Protein AF-A0A964J6T1-F1 (afdb_monomer_lite)

pLDDT: mean 93.58, std 6.67, range [54.03, 98.19]

Foldseek 3Di:
DDDCVPQNLDPQSDQPADKDWDAALVQKIWIWRWDLFTWTFIDNDPVGTGTPSDTQHHAPLDLDQQFLGRRWIQQEWDDDNLQKIKTWIKRKRQLLVHPPSAPVSDRQQQIEIFIWMWIGRGSRSHTGFDTPPRGGFDWDPDGGDHRRGYWIKDRKDYWDADPVVQKIKIKIWTDDPVRDTDIDIDIDNCPSDRPD

Sequence (196 aa):
MFDWASDRCNDEDIPDLPARAYRDADGNVHLIAPHYRAIPFVGATLDTVKRECKVVLDSHHNPDPAAFDDREWLASVYTLDGRNVVGFVEDEYWGSTHPGQCPSGDFNRCWYSTITTADSTDGGNSFTHATPPGHFFAQIPARYVPDSGRRGIAVPSTIVRNPADGYYYLALQVNDSSGRYPGVLLRTRTPDKPGS

Radius of gyration: 16.87 Å; chains: 1; bounding box: 46×42×46 Å

Structure (mmCIF, N/CA/C/O backbone):
data_AF-A0A964J6T1-F1
#
_entry.id   AF-A0A964J6T1-F1
#
loop_
_atom_site.group_PDB
_atom_site.id
_atom_site.type_symbol
_atom_site.label_atom_id
_atom_site.label_alt_id
_atom_site.label_comp_id
_atom_site.label_asym_id
_atom_site.label_entity_id
_atom_site.label_seq_id
_atom_site.pdbx_PDB_ins_code
_atom_site.Cartn_x
_atom_site.Cartn_y
_atom_site.Cartn_z
_atom_site.occupancy
_atom_site.B_iso_or_equiv
_atom_site.auth_seq_id
_atom_site.auth_comp_id
_atom_site.auth_asym_id
_atom_site.auth_atom_id
_atom_site.pdbx_PDB_model_num
ATOM 1 N N . MET A 1 1 ? -8.034 18.706 12.694 1.00 77.81 1 MET A N 1
ATOM 2 C CA . MET A 1 1 ? -7.728 18.816 11.250 1.00 77.81 1 MET A CA 1
ATOM 3 C C . MET A 1 1 ? -6.223 18.940 11.125 1.00 77.81 1 MET A C 1
ATOM 5 O O . MET A 1 1 ? -5.661 19.644 11.950 1.00 77.81 1 MET A O 1
ATOM 9 N N . PHE A 1 2 ? -5.609 18.220 10.187 1.00 90.06 2 PHE A N 1
ATOM 10 C CA . PHE A 1 2 ? -4.163 18.244 9.950 1.00 90.06 2 PHE A CA 1
ATOM 11 C C . PHE A 1 2 ? -3.773 19.466 9.115 1.00 90.06 2 PHE A C 1
ATOM 13 O O . PHE A 1 2 ? -4.407 19.716 8.086 1.00 90.06 2 PHE A O 1
ATOM 20 N N . ASP A 1 3 ? -2.743 20.189 9.545 1.00 92.19 3 ASP A N 1
ATOM 21 C CA . ASP A 1 3 ? -2.074 21.232 8.765 1.00 92.19 3 ASP A CA 1
ATOM 22 C C . ASP A 1 3 ? -0.635 20.802 8.475 1.00 92.19 3 ASP A C 1
ATOM 24 O O . ASP A 1 3 ? 0.192 20.691 9.376 1.00 92.19 3 ASP A O 1
ATOM 28 N N . TRP A 1 4 ? -0.319 20.577 7.200 1.00 94.06 4 TRP A N 1
ATOM 29 C CA . TRP A 1 4 ? 1.015 20.148 6.792 1.00 94.06 4 TRP A CA 1
ATOM 30 C C . TRP A 1 4 ? 2.108 21.117 7.257 1.00 94.06 4 TRP A C 1
ATOM 32 O O . TRP A 1 4 ? 3.179 20.673 7.649 1.00 94.06 4 TRP A O 1
ATOM 42 N N . ALA A 1 5 ? 1.866 22.431 7.274 1.00 94.69 5 ALA A N 1
ATOM 43 C CA . ALA A 1 5 ? 2.901 23.401 7.633 1.00 94.69 5 ALA A CA 1
ATOM 44 C C . ALA A 1 5 ? 3.363 23.281 9.097 1.00 94.69 5 ALA A C 1
ATOM 46 O O . ALA A 1 5 ? 4.510 23.626 9.394 1.00 94.69 5 ALA A O 1
ATOM 47 N N . SER A 1 6 ? 2.502 22.793 9.998 1.00 94.69 6 SER A N 1
ATOM 48 C CA . SER A 1 6 ? 2.785 22.685 11.437 1.00 94.69 6 SER A CA 1
ATOM 49 C C . SER A 1 6 ? 2.837 21.259 11.979 1.00 94.69 6 SER A C 1
ATOM 51 O O . SER A 1 6 ? 3.565 21.013 12.938 1.00 94.69 6 SER A O 1
ATOM 53 N N . ASP A 1 7 ? 2.073 20.336 11.397 1.00 94.25 7 ASP A N 1
ATOM 54 C CA . ASP A 1 7 ? 1.799 19.019 11.981 1.00 94.25 7 ASP A CA 1
ATOM 55 C C . ASP A 1 7 ? 2.579 17.889 11.295 1.00 94.25 7 ASP A C 1
ATOM 57 O O . ASP A 1 7 ? 2.581 16.758 11.788 1.00 94.25 7 ASP A O 1
ATOM 61 N N . ARG A 1 8 ? 3.219 18.170 10.151 1.00 95.00 8 ARG A N 1
ATOM 62 C CA . ARG A 1 8 ? 3.997 17.184 9.392 1.00 95.00 8 ARG A CA 1
ATOM 63 C C . ARG A 1 8 ? 5.183 16.654 10.189 1.00 95.00 8 ARG A C 1
ATOM 65 O O . ARG A 1 8 ? 5.883 17.400 10.874 1.00 95.00 8 ARG A O 1
ATOM 72 N N . CYS A 1 9 ? 5.490 15.380 9.998 1.00 94.31 9 CYS A N 1
ATOM 73 C CA . CYS A 1 9 ? 6.697 14.771 10.553 1.00 94.31 9 CYS A CA 1
ATOM 74 C C . CYS A 1 9 ? 7.934 15.007 9.681 1.00 94.31 9 CYS A C 1
ATOM 76 O O . CYS A 1 9 ? 9.058 15.001 10.179 1.00 94.31 9 CYS A O 1
ATOM 78 N N . ASN A 1 10 ? 7.733 15.185 8.375 1.00 91.69 10 ASN A N 1
ATOM 79 C CA . ASN A 1 10 ? 8.766 15.501 7.393 1.00 91.69 10 ASN A CA 1
ATOM 80 C C . ASN A 1 10 ? 8.129 16.132 6.138 1.00 91.69 10 ASN A C 1
ATOM 82 O O . ASN A 1 10 ? 6.910 16.268 6.051 1.00 91.69 10 ASN A O 1
ATOM 86 N N . ASP A 1 11 ? 8.953 16.530 5.170 1.00 91.94 11 ASP A N 1
ATOM 87 C CA . ASP A 1 11 ? 8.493 17.173 3.932 1.00 91.94 11 ASP A CA 1
ATOM 88 C C . ASP A 1 11 ? 7.658 16.242 3.031 1.00 91.94 11 ASP A C 1
ATOM 90 O O . ASP A 1 11 ? 6.817 16.709 2.269 1.00 91.94 11 ASP A O 1
ATOM 94 N N . GLU A 1 12 ? 7.839 14.932 3.156 1.00 89.62 12 GLU A N 1
ATOM 95 C CA . GLU A 1 12 ? 7.149 13.889 2.388 1.00 89.62 12 GLU A CA 1
ATOM 96 C C . GLU A 1 12 ? 5.889 13.371 3.102 1.00 89.62 12 GLU A C 1
ATOM 98 O O . GLU A 1 12 ? 5.279 12.389 2.695 1.00 89.62 12 GLU A O 1
ATOM 103 N N . ASP A 1 13 ? 5.464 14.046 4.171 1.00 91.38 13 ASP A N 1
ATOM 104 C CA . ASP A 1 13 ? 4.231 13.766 4.901 1.00 91.38 13 ASP A CA 1
ATOM 105 C C . ASP A 1 13 ? 3.006 14.303 4.133 1.00 91.38 13 ASP A C 1
ATOM 107 O O . ASP A 1 13 ? 2.238 15.134 4.615 1.00 91.38 13 ASP A O 1
ATOM 111 N N . ILE A 1 14 ? 2.873 13.893 2.875 1.00 92.06 14 ILE A N 1
ATOM 112 C CA . ILE A 1 14 ? 1.819 14.318 1.959 1.00 92.06 14 ILE A CA 1
ATOM 113 C C . ILE A 1 14 ? 0.983 13.099 1.558 1.00 92.06 14 ILE A C 1
ATOM 115 O O . ILE A 1 14 ? 1.538 12.075 1.175 1.00 92.06 14 ILE A O 1
ATOM 119 N N . PRO A 1 15 ? -0.352 13.157 1.658 1.00 91.44 15 PRO A N 1
ATOM 120 C CA . PRO A 1 15 ? -1.182 12.037 1.246 1.00 91.44 15 PRO A CA 1
ATOM 121 C C . PRO A 1 15 ? -1.225 11.930 -0.280 1.00 91.44 15 PRO A C 1
ATOM 123 O O . PRO A 1 15 ? -1.615 12.881 -0.957 1.00 91.44 15 PRO A O 1
ATOM 126 N N . ASP A 1 16 ? -0.882 10.755 -0.798 1.00 92.69 16 ASP A N 1
ATOM 127 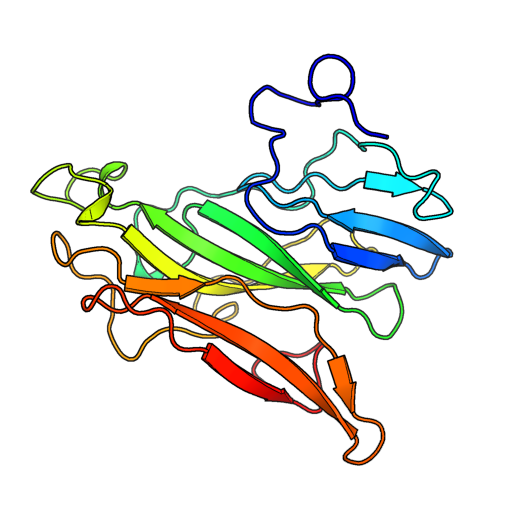C CA . ASP A 1 16 ? -0.947 10.428 -2.228 1.00 92.69 16 ASP A CA 1
ATOM 128 C C . ASP A 1 16 ? -2.215 9.619 -2.570 1.00 92.69 16 ASP A C 1
ATOM 130 O O . ASP A 1 16 ? -2.869 9.824 -3.591 1.00 92.69 16 ASP A O 1
ATOM 134 N N . LEU A 1 17 ? -2.647 8.754 -1.643 1.00 93.12 17 LEU A N 1
ATOM 135 C CA . LEU A 1 17 ? -3.855 7.932 -1.772 1.00 93.12 17 LEU A CA 1
ATOM 136 C C . LEU A 1 17 ? -4.945 8.338 -0.756 1.00 93.12 17 LEU A C 1
ATOM 138 O O . LEU A 1 17 ? -4.659 9.005 0.243 1.00 93.12 17 LEU A O 1
ATOM 142 N N . PRO A 1 18 ? -6.218 7.925 -0.957 1.00 93.25 18 PRO A N 1
ATOM 143 C CA . PRO A 1 18 ? -7.289 8.200 -0.001 1.00 93.25 18 PRO A CA 1
ATOM 144 C C . PRO A 1 18 ? -6.978 7.664 1.399 1.00 93.25 18 PRO A C 1
ATOM 146 O O . PRO A 1 18 ? -6.504 6.537 1.546 1.00 93.25 18 PRO A O 1
ATOM 149 N N . ALA A 1 19 ? -7.302 8.443 2.432 1.00 94.50 19 ALA A N 1
ATOM 150 C CA . ALA A 1 19 ? -7.077 8.019 3.805 1.00 94.50 19 ALA A CA 1
ATOM 151 C C . ALA A 1 19 ? -8.089 6.949 4.251 1.00 94.50 19 ALA A C 1
ATOM 153 O O . ALA A 1 19 ? -9.277 7.021 3.923 1.00 94.50 19 ALA A O 1
ATOM 154 N N . ARG A 1 20 ? -7.629 5.959 5.020 1.00 95.50 20 ARG A N 1
ATOM 155 C CA . ARG A 1 20 ? -8.448 4.849 5.537 1.00 95.50 20 ARG A CA 1
ATOM 156 C C . ARG A 1 20 ? -8.163 4.621 7.009 1.00 95.50 20 ARG A C 1
ATOM 158 O O . ARG A 1 20 ? -7.029 4.775 7.449 1.00 95.50 20 ARG A O 1
ATOM 165 N N . ALA A 1 21 ? -9.194 4.250 7.760 1.00 96.19 21 ALA A N 1
ATOM 166 C CA . ALA A 1 21 ? -9.080 4.048 9.194 1.00 96.19 21 ALA A CA 1
ATOM 167 C C . ALA A 1 21 ? -9.589 2.683 9.647 1.00 96.19 21 ALA A C 1
ATOM 169 O O . ALA A 1 21 ? -10.507 2.118 9.052 1.00 96.19 21 ALA A O 1
ATOM 170 N N . TYR A 1 22 ? -9.022 2.205 10.748 1.00 96.75 22 TYR A N 1
ATOM 171 C CA . TYR A 1 22 ? -9.467 1.032 11.492 1.00 96.75 22 TYR A CA 1
ATOM 172 C C . TYR A 1 22 ? -9.322 1.289 12.994 1.00 96.75 22 TYR A C 1
ATOM 174 O O . TYR A 1 22 ? -8.801 2.325 13.414 1.00 96.75 22 TYR A O 1
ATOM 182 N N . ARG A 1 23 ? -9.834 0.366 13.810 1.00 97.75 23 ARG A N 1
ATOM 183 C CA . ARG A 1 23 ? -9.701 0.414 15.266 1.00 97.75 23 ARG A CA 1
ATOM 184 C C . ARG A 1 23 ? -8.883 -0.783 15.735 1.00 97.75 23 ARG A C 1
ATOM 186 O O . ARG A 1 23 ? -9.144 -1.894 15.275 1.00 97.75 23 ARG A O 1
ATOM 193 N N . ASP A 1 24 ? -7.915 -0.543 16.610 1.00 97.69 24 ASP A N 1
ATOM 194 C CA . ASP A 1 24 ? -7.115 -1.599 17.227 1.00 97.69 24 ASP A CA 1
ATOM 195 C C . ASP A 1 24 ? -7.855 -2.276 18.401 1.00 97.69 24 ASP A C 1
ATOM 197 O O . ASP A 1 24 ? -8.981 -1.906 18.757 1.00 97.69 24 ASP A O 1
ATOM 201 N N . ALA A 1 25 ? -7.230 -3.297 18.988 1.00 97.88 25 ALA A N 1
ATOM 202 C CA . ALA A 1 25 ? -7.791 -4.087 20.084 1.00 97.88 25 ALA A CA 1
ATOM 203 C C . ALA A 1 25 ? -7.908 -3.299 21.401 1.00 97.88 25 ALA A C 1
ATOM 205 O O . ALA A 1 25 ? -8.740 -3.641 22.243 1.00 97.88 25 ALA A O 1
ATOM 206 N N . ASP A 1 26 ? -7.119 -2.234 21.559 1.00 97.31 26 ASP A N 1
ATOM 207 C CA . ASP A 1 26 ? -7.167 -1.323 22.707 1.00 97.31 26 ASP A CA 1
ATOM 208 C C . ASP A 1 26 ? -8.225 -0.221 22.519 1.00 97.31 26 ASP A C 1
ATOM 210 O O . ASP A 1 26 ? -8.530 0.546 23.436 1.00 97.31 26 ASP A O 1
ATOM 214 N N . GLY A 1 27 ? -8.839 -0.163 21.337 1.00 97.25 27 GLY A N 1
ATOM 215 C CA . GLY A 1 27 ? -9.885 0.778 20.990 1.00 97.25 27 GLY A CA 1
ATOM 216 C C . GLY A 1 27 ? -9.376 2.084 20.386 1.00 97.25 27 GLY A C 1
ATOM 217 O O . GLY A 1 27 ? -10.204 2.970 20.156 1.00 97.25 27 GLY A O 1
ATOM 218 N N . ASN A 1 28 ? -8.085 2.230 20.080 1.00 97.81 28 ASN A N 1
ATOM 219 C CA . ASN A 1 28 ? -7.576 3.404 19.372 1.00 97.81 28 ASN A CA 1
ATOM 220 C C . ASN A 1 28 ? -7.922 3.326 17.885 1.00 97.81 28 ASN A C 1
ATOM 222 O O . ASN A 1 28 ? -7.920 2.266 17.266 1.00 97.81 28 ASN A O 1
ATOM 226 N N . VAL A 1 29 ? -8.230 4.476 17.303 1.00 98.12 29 VAL A N 1
ATOM 227 C CA . VAL A 1 29 ? -8.384 4.657 15.865 1.00 98.12 29 VAL A CA 1
ATOM 228 C C . VAL A 1 29 ? -7.019 4.931 15.258 1.00 98.12 29 VAL A C 1
ATOM 230 O O . VAL A 1 29 ? -6.348 5.882 15.654 1.00 98.12 29 VAL A O 1
ATOM 233 N N . HIS A 1 30 ? -6.678 4.137 14.251 1.00 97.94 30 HIS A N 1
ATOM 234 C CA . HIS A 1 30 ? -5.544 4.345 13.361 1.00 97.94 30 HIS A CA 1
ATOM 235 C C . HIS A 1 30 ? -6.081 4.847 12.027 1.00 97.94 30 HIS A C 1
ATOM 237 O O . HIS A 1 30 ? -6.917 4.184 11.416 1.00 97.94 30 HIS A O 1
ATOM 243 N N . LEU A 1 31 ? -5.628 6.013 11.575 1.00 97.38 31 LEU A N 1
ATOM 244 C CA . LEU A 1 31 ? -5.945 6.583 10.265 1.00 97.38 31 LEU A CA 1
ATOM 245 C C . LEU A 1 31 ? -4.658 6.650 9.440 1.00 97.38 31 LEU A C 1
ATOM 247 O O . LEU A 1 31 ? -3.714 7.348 9.799 1.00 97.38 31 LEU A O 1
ATOM 251 N N . ILE A 1 32 ? -4.634 5.944 8.316 1.00 96.19 32 ILE A N 1
ATOM 252 C CA . ILE A 1 32 ? -3.522 5.936 7.370 1.00 96.19 32 ILE A CA 1
ATOM 253 C C . ILE A 1 32 ? -3.871 6.865 6.215 1.00 96.19 32 ILE A C 1
ATOM 255 O O . ILE A 1 32 ? -4.856 6.638 5.516 1.00 96.19 32 ILE A O 1
ATOM 259 N N . ALA A 1 33 ? -3.064 7.905 6.028 1.00 94.69 33 ALA A N 1
ATOM 260 C CA . ALA A 1 33 ? -3.066 8.766 4.851 1.00 94.69 33 ALA A CA 1
ATOM 261 C C . ALA A 1 33 ? -1.783 8.428 4.063 1.00 94.69 33 ALA A C 1
ATOM 263 O O . ALA A 1 33 ? -0.706 8.841 4.501 1.00 94.69 33 ALA A O 1
ATOM 264 N N . PRO A 1 34 ? -1.860 7.573 3.023 1.00 93.56 34 PRO A N 1
ATOM 265 C CA . PRO A 1 34 ? -0.682 6.868 2.526 1.00 93.56 34 PRO A CA 1
ATOM 266 C C . PRO A 1 34 ? 0.305 7.768 1.781 1.00 93.56 34 PRO A C 1
ATOM 268 O O . PRO A 1 34 ? -0.087 8.595 0.959 1.00 93.56 34 PRO A O 1
ATOM 271 N N . HIS A 1 35 ? 1.579 7.501 2.031 1.00 95.31 35 HIS A N 1
ATOM 272 C CA . HIS A 1 35 ? 2.737 7.868 1.223 1.00 95.31 35 HIS A CA 1
ATOM 273 C C . HIS A 1 35 ? 3.682 6.650 1.225 1.00 95.31 35 HIS A C 1
ATOM 275 O O . HIS A 1 35 ? 3.457 5.730 2.020 1.00 95.31 35 HIS A O 1
ATOM 281 N N . TYR A 1 36 ? 4.763 6.652 0.439 1.00 94.25 36 TYR A N 1
ATOM 282 C CA . TYR A 1 36 ? 5.755 5.556 0.440 1.00 94.25 36 TYR A CA 1
ATOM 283 C C . TYR A 1 36 ? 6.527 5.411 1.768 1.00 94.25 36 TYR A C 1
ATOM 285 O O . TYR A 1 36 ? 7.370 4.536 1.946 1.00 94.25 36 TYR A O 1
ATOM 293 N N . ARG A 1 37 ? 6.232 6.285 2.731 1.00 94.75 37 ARG A N 1
ATOM 294 C CA . ARG A 1 37 ? 6.643 6.169 4.121 1.00 94.75 37 ARG A CA 1
ATOM 295 C C . ARG A 1 37 ? 5.403 6.272 4.993 1.00 94.75 37 ARG A C 1
ATOM 297 O O . ARG A 1 37 ? 4.870 7.362 5.210 1.00 94.75 37 ARG A O 1
ATOM 304 N N . ALA A 1 38 ? 4.904 5.132 5.455 1.00 95.56 38 ALA A N 1
ATOM 305 C CA . ALA A 1 38 ? 3.644 5.076 6.175 1.00 95.56 38 ALA A CA 1
ATOM 306 C C . ALA A 1 38 ? 3.823 5.605 7.599 1.00 95.56 38 ALA A C 1
ATOM 308 O O . ALA A 1 38 ? 4.523 5.018 8.425 1.00 95.56 38 ALA A O 1
ATOM 309 N N . ILE A 1 39 ? 3.145 6.709 7.890 1.00 95.94 39 ILE A N 1
ATOM 310 C CA . ILE A 1 39 ? 3.047 7.306 9.220 1.00 95.94 39 ILE A CA 1
ATOM 311 C C . ILE A 1 39 ? 1.548 7.375 9.548 1.00 95.94 39 ILE A C 1
ATOM 313 O O . ILE A 1 39 ? 0.785 7.932 8.749 1.00 95.94 39 ILE A O 1
ATOM 317 N N . PRO A 1 40 ? 1.069 6.784 10.653 1.00 96.19 40 PRO A N 1
ATOM 318 C CA . PRO A 1 40 ? -0.341 6.816 11.005 1.00 96.19 40 PRO A CA 1
ATOM 319 C C . PRO A 1 40 ? -0.711 8.117 11.727 1.00 96.19 40 PRO A C 1
ATOM 321 O O . PRO A 1 40 ? 0.118 8.821 12.308 1.00 96.19 40 PRO A O 1
ATOM 324 N N . PHE A 1 41 ? -2.003 8.426 11.729 1.00 97.44 41 PHE A N 1
ATOM 325 C CA . PHE A 1 41 ? -2.604 9.215 12.793 1.00 97.44 41 PHE A CA 1
ATOM 326 C C . PHE A 1 41 ? -3.234 8.268 13.813 1.00 97.44 41 PHE A C 1
ATOM 328 O O . PHE A 1 41 ? -3.941 7.342 13.415 1.00 97.44 41 PHE A O 1
ATOM 335 N N . VAL A 1 42 ? -3.047 8.532 15.105 1.00 97.62 42 VAL A N 1
ATOM 336 C CA . VAL A 1 42 ? -3.588 7.698 16.188 1.00 97.62 42 VAL A CA 1
ATOM 337 C C . VAL A 1 42 ? -4.342 8.551 17.205 1.00 97.62 42 VAL A C 1
ATOM 339 O O . VAL A 1 42 ? -3.952 9.680 17.516 1.00 97.62 42 VAL A O 1
ATOM 342 N N . GLY A 1 43 ? -5.470 8.045 17.701 1.00 97.19 43 GLY A N 1
ATOM 343 C CA . GLY A 1 43 ? -6.261 8.688 18.752 1.00 97.19 43 GLY A CA 1
ATOM 344 C C . GLY A 1 43 ? -7.525 7.907 19.103 1.00 97.19 43 GLY A C 1
ATOM 345 O O . GLY A 1 43 ? -7.854 6.920 18.464 1.00 97.19 43 GLY A O 1
ATOM 346 N N . ALA A 1 44 ? -8.278 8.341 20.113 1.00 97.38 44 ALA A N 1
ATOM 347 C CA . ALA A 1 44 ? -9.463 7.599 20.574 1.00 97.38 44 ALA A CA 1
ATOM 348 C C . ALA A 1 44 ? -10.619 7.563 19.543 1.00 97.38 44 ALA A C 1
ATOM 350 O O . ALA A 1 44 ? -11.444 6.641 19.522 1.00 97.38 44 ALA A O 1
ATOM 351 N N . THR A 1 45 ? -10.703 8.589 18.693 1.00 96.81 45 THR A N 1
ATOM 352 C CA . THR A 1 45 ? -11.757 8.779 17.687 1.00 96.81 45 THR A CA 1
ATOM 353 C C . THR A 1 45 ? -11.175 9.402 16.424 1.00 96.81 45 THR A C 1
ATOM 355 O O . THR A 1 45 ? -10.113 10.013 16.487 1.00 96.81 45 THR A O 1
ATOM 358 N N . LEU A 1 46 ? -11.902 9.329 15.303 1.00 95.19 46 LEU A N 1
ATOM 359 C CA . LEU A 1 46 ? -11.510 9.998 14.055 1.00 95.19 46 LEU A CA 1
ATOM 360 C C . LEU A 1 46 ? -11.325 11.516 14.210 1.00 95.19 46 LEU A C 1
ATOM 362 O O . LEU A 1 46 ? -10.471 12.089 13.544 1.00 95.19 46 LEU A O 1
ATOM 366 N N . ASP A 1 47 ? -12.066 12.157 15.115 1.00 95.25 47 ASP A N 1
ATOM 367 C CA . ASP A 1 47 ? -11.968 13.603 15.352 1.00 95.25 47 ASP A CA 1
ATOM 368 C C . ASP A 1 47 ? -10.747 13.990 16.201 1.00 95.25 47 ASP A C 1
ATOM 370 O O . ASP A 1 47 ? -10.354 15.158 16.245 1.00 95.25 47 ASP A O 1
ATOM 374 N N . THR A 1 48 ? -10.147 13.017 16.893 1.00 95.69 48 THR A N 1
ATOM 375 C CA . THR A 1 48 ? -9.063 13.233 17.860 1.00 95.69 48 THR A CA 1
ATOM 376 C C . THR A 1 48 ? -7.742 12.584 17.466 1.00 95.69 48 THR A C 1
ATOM 378 O O . THR A 1 48 ? -6.780 12.698 18.229 1.00 95.69 48 THR A O 1
ATOM 381 N N . VAL A 1 49 ? -7.668 11.930 16.300 1.00 96.56 49 VAL A N 1
ATOM 382 C CA . VAL A 1 49 ? -6.410 11.364 15.799 1.00 96.56 49 VAL A CA 1
ATOM 383 C C . VAL A 1 49 ? -5.367 12.457 15.560 1.00 96.56 49 VAL A C 1
ATOM 385 O O . VAL A 1 49 ? -5.677 13.551 15.080 1.00 96.56 49 VAL A O 1
ATOM 388 N N . LYS A 1 50 ? -4.112 12.158 15.895 1.00 95.69 50 LYS A N 1
ATOM 389 C CA . LYS A 1 50 ? -2.957 13.039 15.684 1.00 95.69 50 LYS A CA 1
ATOM 390 C C . LYS A 1 50 ? -1.840 12.277 14.999 1.00 95.69 50 LYS A C 1
ATOM 392 O O . LYS A 1 50 ? -1.725 11.073 15.200 1.00 95.69 50 LYS A O 1
ATOM 397 N N . ARG A 1 51 ? -1.029 12.981 14.207 1.00 94.81 51 ARG A N 1
ATOM 398 C CA . ARG A 1 51 ? 0.112 12.391 13.508 1.00 94.81 51 ARG A CA 1
ATOM 399 C C . ARG A 1 51 ? 1.085 11.823 14.539 1.00 94.81 51 ARG A C 1
ATOM 401 O O . ARG A 1 51 ? 1.613 12.565 15.366 1.00 94.81 51 ARG A O 1
ATOM 408 N N . GLU A 1 52 ? 1.285 10.513 14.521 1.00 91.06 52 GLU A N 1
ATOM 409 C CA . GLU A 1 52 ? 2.269 9.854 15.369 1.00 91.06 52 GLU A CA 1
ATOM 410 C C . GLU A 1 52 ? 3.532 9.739 14.530 1.00 91.06 52 GLU A C 1
ATOM 412 O O . GLU A 1 52 ? 3.584 8.877 13.668 1.00 91.06 52 GLU A O 1
ATOM 417 N N . CYS A 1 53 ? 4.501 10.648 14.712 1.00 94.31 53 CYS A N 1
ATOM 418 C CA . CYS A 1 53 ? 5.729 10.764 13.906 1.00 94.31 53 CYS A CA 1
ATOM 419 C C . CYS A 1 53 ? 6.707 9.588 14.056 1.00 94.31 53 CYS A C 1
ATOM 421 O O . CYS A 1 53 ? 7.895 9.754 14.330 1.00 94.31 53 CYS A O 1
ATOM 423 N N . LYS A 1 54 ? 6.180 8.390 13.853 1.00 95.19 54 LYS A N 1
ATOM 424 C CA . LYS A 1 54 ? 6.809 7.092 13.850 1.00 95.19 54 LYS A CA 1
ATOM 425 C C . LYS A 1 54 ? 6.375 6.404 12.562 1.00 95.19 54 LYS A C 1
ATOM 427 O O . LYS A 1 54 ? 5.193 6.324 12.242 1.00 95.19 54 LYS A O 1
ATOM 432 N N . VAL A 1 55 ? 7.356 5.912 11.828 1.00 96.44 55 VAL A N 1
ATOM 433 C CA . VAL A 1 55 ? 7.119 5.144 10.609 1.00 96.44 55 VAL A CA 1
ATOM 434 C C . VAL A 1 55 ? 6.691 3.737 10.998 1.00 96.44 55 VAL A C 1
ATOM 436 O O . VAL A 1 55 ? 7.332 3.120 11.851 1.00 96.44 55 VAL A O 1
ATOM 439 N N . VAL A 1 56 ? 5.615 3.248 10.388 1.00 97.69 56 VAL A N 1
ATOM 440 C CA . VAL A 1 56 ? 5.087 1.895 10.623 1.00 97.69 56 VAL A CA 1
ATOM 441 C C . VAL A 1 56 ? 5.356 0.945 9.461 1.00 97.69 56 VAL A C 1
ATOM 443 O O . VAL A 1 56 ? 5.422 -0.254 9.693 1.00 97.69 56 VAL A O 1
ATOM 446 N N . LEU A 1 57 ? 5.557 1.472 8.251 1.00 97.69 57 LEU A N 1
ATOM 447 C CA . LEU A 1 57 ? 6.070 0.770 7.071 1.00 97.69 57 LEU A CA 1
ATOM 448 C C . LEU A 1 57 ? 6.954 1.760 6.304 1.00 97.69 57 LEU A C 1
ATOM 450 O O . LEU A 1 57 ? 6.528 2.896 6.079 1.00 97.69 57 LEU A O 1
ATOM 454 N N . ASP A 1 58 ? 8.173 1.362 5.954 1.00 96.19 58 ASP A N 1
ATOM 455 C CA . ASP A 1 58 ? 9.115 2.187 5.189 1.00 96.19 58 ASP A CA 1
ATOM 456 C C . ASP A 1 58 ? 9.450 1.477 3.878 1.00 96.19 58 ASP A C 1
ATOM 458 O O . ASP A 1 58 ? 9.472 0.251 3.848 1.00 96.19 58 ASP A O 1
ATOM 462 N N . SER A 1 59 ? 9.717 2.247 2.828 1.00 97.00 59 SER A N 1
ATOM 463 C CA . SER A 1 59 ? 10.084 1.701 1.519 1.00 97.00 59 SER A CA 1
ATOM 464 C C . SER A 1 59 ? 11.533 1.231 1.490 1.00 97.00 59 SER A C 1
ATOM 466 O O . SER A 1 59 ? 12.431 1.937 1.959 1.00 97.00 59 SER A O 1
ATOM 468 N N . HIS A 1 60 ? 11.787 0.083 0.865 1.00 96.75 60 HIS A N 1
ATOM 469 C CA . HIS A 1 60 ? 13.142 -0.469 0.762 1.00 96.75 60 HIS A CA 1
ATOM 470 C C . HIS A 1 60 ? 13.920 -0.003 -0.476 1.00 96.75 60 HIS A C 1
ATOM 472 O O . HIS A 1 60 ? 15.151 -0.090 -0.488 1.00 96.75 60 HIS A O 1
ATOM 478 N N . HIS A 1 61 ? 13.242 0.523 -1.500 1.00 97.62 61 HIS A N 1
ATOM 479 C CA . HIS A 1 61 ? 13.843 0.981 -2.757 1.00 97.62 61 HIS A CA 1
ATOM 480 C C . HIS A 1 61 ? 14.639 -0.106 -3.491 1.00 97.62 61 HIS A C 1
ATOM 482 O O . HIS A 1 61 ? 15.718 0.148 -4.042 1.00 97.62 61 HIS A O 1
ATOM 488 N N . ASN A 1 62 ? 14.124 -1.336 -3.491 1.00 97.56 62 ASN A N 1
ATOM 489 C CA . ASN A 1 62 ? 14.773 -2.474 -4.120 1.00 97.56 62 ASN A CA 1
ATOM 490 C C . ASN A 1 62 ? 14.827 -2.309 -5.654 1.00 97.56 62 ASN A C 1
ATOM 492 O O . ASN A 1 62 ? 13.790 -2.131 -6.298 1.00 97.56 62 ASN A O 1
ATOM 496 N N . PRO A 1 63 ? 16.016 -2.395 -6.282 1.00 97.38 63 PRO A N 1
ATOM 497 C CA . PRO A 1 63 ? 16.144 -2.212 -7.724 1.00 97.38 63 PRO A CA 1
ATOM 498 C C . PRO A 1 63 ? 15.662 -3.418 -8.542 1.00 97.38 63 PRO A C 1
ATOM 500 O O . PRO A 1 63 ? 15.586 -3.304 -9.768 1.00 97.38 63 PRO A O 1
ATOM 503 N N . ASP A 1 64 ? 15.375 -4.568 -7.920 1.00 97.19 64 ASP A N 1
ATOM 504 C CA . ASP A 1 64 ? 14.824 -5.742 -8.602 1.00 97.19 64 ASP A CA 1
ATOM 505 C C . ASP A 1 64 ? 13.289 -5.644 -8.709 1.00 97.19 64 ASP A C 1
ATOM 507 O O . ASP A 1 64 ? 12.595 -5.762 -7.701 1.00 97.19 64 ASP A O 1
ATOM 511 N N . PRO A 1 65 ? 12.711 -5.500 -9.916 1.00 96.31 65 PRO A N 1
ATOM 512 C CA . PRO A 1 65 ? 11.260 -5.415 -10.081 1.00 96.31 65 PRO A CA 1
ATOM 513 C C . PRO A 1 65 ? 10.525 -6.716 -9.730 1.00 96.31 65 PRO A C 1
ATOM 515 O O . PRO A 1 65 ? 9.305 -6.705 -9.583 1.00 96.31 65 PRO A O 1
ATOM 518 N N . ALA A 1 66 ? 11.223 -7.852 -9.629 1.00 96.25 66 ALA A N 1
ATOM 519 C CA . ALA A 1 66 ? 10.636 -9.099 -9.140 1.00 96.25 66 ALA A CA 1
ATOM 520 C C . ALA A 1 66 ? 10.569 -9.160 -7.603 1.00 96.25 66 ALA A C 1
ATOM 522 O O . ALA A 1 66 ? 9.996 -10.112 -7.066 1.00 96.25 66 ALA A O 1
ATOM 523 N N . ALA A 1 67 ? 11.145 -8.168 -6.910 1.00 97.12 67 ALA A N 1
ATOM 524 C CA . ALA A 1 67 ? 11.095 -8.051 -5.461 1.00 97.12 67 ALA A CA 1
ATOM 525 C C . ALA A 1 67 ? 9.772 -7.475 -4.938 1.00 97.12 67 ALA A C 1
ATOM 527 O O . ALA A 1 67 ? 9.407 -7.786 -3.810 1.00 97.12 67 ALA A O 1
ATOM 528 N N . PHE A 1 68 ? 9.054 -6.689 -5.750 1.00 97.00 68 PHE A N 1
ATOM 529 C CA . PHE A 1 68 ? 7.829 -5.980 -5.347 1.00 97.00 68 PHE A CA 1
ATOM 530 C C . PHE A 1 68 ? 8.020 -5.201 -4.029 1.00 97.00 68 PHE A C 1
ATOM 532 O O . PHE A 1 68 ? 7.325 -5.458 -3.044 1.00 97.00 68 PHE A O 1
ATOM 539 N N . ASP A 1 69 ? 9.073 -4.380 -3.992 1.00 97.31 69 ASP A N 1
ATOM 540 C CA . ASP A 1 69 ? 9.685 -3.838 -2.771 1.00 97.31 69 ASP A CA 1
ATOM 541 C C . ASP A 1 69 ? 10.453 -2.522 -3.050 1.00 97.31 69 ASP A C 1
ATOM 543 O O . ASP A 1 69 ? 11.567 -2.302 -2.568 1.00 97.31 69 ASP A O 1
ATOM 547 N N . ASP A 1 70 ? 9.938 -1.668 -3.942 1.00 98.06 70 ASP A N 1
ATOM 548 C CA . ASP A 1 70 ? 10.590 -0.394 -4.287 1.00 98.06 70 ASP A CA 1
ATOM 549 C C . ASP A 1 70 ? 10.023 0.760 -3.463 1.00 98.06 70 ASP A C 1
ATOM 551 O O . ASP A 1 70 ? 10.684 1.271 -2.557 1.00 98.06 70 ASP A O 1
ATOM 555 N N . ARG A 1 71 ? 8.804 1.190 -3.780 1.00 97.88 71 ARG A N 1
ATOM 556 C CA . ARG A 1 71 ? 8.110 2.249 -3.052 1.00 97.88 71 ARG A CA 1
ATOM 557 C C . ARG A 1 71 ? 6.750 1.737 -2.639 1.00 97.88 71 ARG A C 1
ATOM 559 O O . ARG A 1 71 ? 5.955 1.356 -3.487 1.00 97.88 71 ARG A O 1
ATOM 566 N N . GLU A 1 72 ? 6.497 1.744 -1.343 1.00 97.56 72 GLU A N 1
ATOM 567 C CA . GLU A 1 72 ? 5.427 0.975 -0.727 1.00 97.56 72 GLU A CA 1
ATOM 568 C C . GLU A 1 72 ? 4.438 1.886 -0.004 1.00 97.56 72 GLU A C 1
ATOM 570 O O . GLU A 1 72 ? 4.722 2.452 1.053 1.00 97.56 72 GLU A O 1
ATOM 575 N N . TRP A 1 73 ? 3.228 2.002 -0.546 1.00 97.62 73 TRP A N 1
ATOM 576 C CA . TRP A 1 73 ? 2.134 2.715 0.101 1.00 97.62 73 TRP A CA 1
ATOM 577 C C . TRP A 1 73 ? 1.254 1.714 0.832 1.00 97.62 73 TRP A C 1
ATOM 579 O O . TRP A 1 73 ? 0.589 0.891 0.202 1.00 97.62 73 TRP A O 1
ATOM 589 N N . LEU A 1 74 ? 1.163 1.835 2.159 1.00 97.31 74 LEU A N 1
ATOM 590 C CA . LEU A 1 74 ? 0.174 1.116 2.968 1.00 97.31 74 LEU A CA 1
ATOM 591 C C . LEU A 1 74 ? -1.238 1.631 2.639 1.00 97.31 74 LEU A C 1
ATOM 593 O O . LEU A 1 74 ? -1.786 2.505 3.310 1.00 97.31 74 LEU A O 1
ATOM 597 N N . ALA A 1 75 ? -1.800 1.139 1.540 1.00 96.50 75 ALA A N 1
ATOM 598 C CA . ALA A 1 75 ? -2.904 1.781 0.846 1.00 96.50 75 ALA A CA 1
ATOM 599 C C . ALA A 1 75 ? -4.271 1.357 1.386 1.00 96.50 75 ALA A C 1
ATOM 601 O O . ALA A 1 75 ? -5.173 2.189 1.500 1.00 96.50 75 ALA A O 1
ATOM 602 N N . SER A 1 76 ? -4.444 0.086 1.748 1.00 95.62 76 SER A N 1
ATOM 603 C CA . SER A 1 76 ? -5.660 -0.408 2.398 1.00 95.62 76 SER A CA 1
ATOM 604 C C . SER A 1 76 ? -5.312 -1.278 3.589 1.00 95.62 76 SE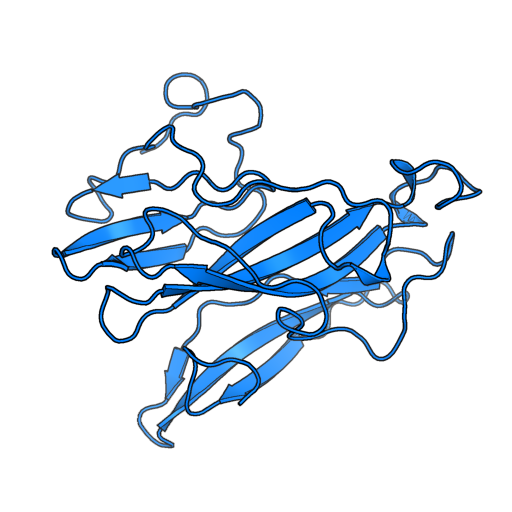R A C 1
ATOM 606 O O . SER A 1 76 ? -4.316 -1.984 3.574 1.00 95.62 76 SER A O 1
ATOM 608 N N . VAL A 1 77 ? -6.122 -1.215 4.637 1.00 95.38 77 VAL A N 1
ATOM 609 C CA . VAL A 1 77 ? -5.874 -1.914 5.898 1.00 95.38 77 VAL A CA 1
ATOM 610 C C . VAL A 1 77 ? -7.153 -2.573 6.373 1.00 95.38 77 VAL A C 1
ATOM 612 O O . VAL A 1 77 ? -8.251 -2.038 6.183 1.00 95.38 77 VAL A O 1
ATOM 615 N N . TYR A 1 78 ? -7.020 -3.746 6.981 1.00 95.50 78 TYR A N 1
ATOM 616 C CA . TYR A 1 78 ? -8.151 -4.485 7.510 1.00 95.50 78 TYR A CA 1
ATOM 617 C C . TYR A 1 78 ? -7.774 -5.281 8.749 1.00 95.50 78 TYR A C 1
ATOM 619 O O . TYR A 1 78 ? -6.664 -5.785 8.877 1.00 95.50 78 TYR A O 1
ATOM 627 N N . THR A 1 79 ? -8.724 -5.420 9.662 1.00 96.06 79 THR A N 1
ATOM 628 C CA . THR A 1 79 ? -8.561 -6.249 10.851 1.00 96.06 79 THR A CA 1
ATOM 629 C C . THR A 1 79 ? -9.908 -6.808 11.282 1.00 96.06 79 THR A C 1
ATOM 631 O O . THR A 1 79 ? -10.947 -6.166 11.112 1.00 96.06 79 THR A O 1
ATOM 634 N N . LEU A 1 80 ? -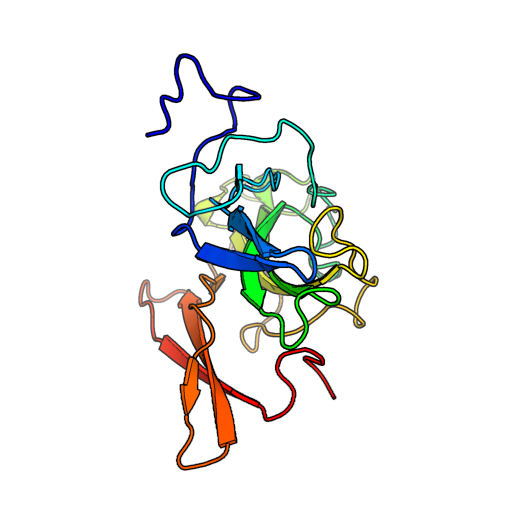9.884 -8.028 11.815 1.00 95.31 80 LEU A N 1
ATOM 635 C CA . LEU A 1 80 ? -11.051 -8.686 12.401 1.00 95.31 80 LEU A CA 1
ATOM 636 C C . LEU A 1 80 ? -11.068 -8.589 13.931 1.00 95.31 80 LEU A C 1
ATOM 638 O O . LEU A 1 80 ? -12.137 -8.699 14.528 1.00 95.31 80 LEU A O 1
ATOM 642 N N . ASP A 1 81 ? -9.905 -8.400 14.556 1.00 96.00 81 ASP A N 1
ATOM 643 C CA . ASP A 1 81 ? -9.720 -8.462 16.009 1.00 96.00 81 ASP A CA 1
ATOM 644 C C . ASP A 1 81 ? -9.037 -7.216 16.601 1.00 96.00 81 ASP A C 1
ATOM 646 O O . ASP A 1 81 ? -8.925 -7.102 17.819 1.00 96.00 81 ASP A O 1
ATOM 650 N N . GLY A 1 82 ? -8.584 -6.283 15.760 1.00 96.88 82 GLY A N 1
ATOM 651 C CA . GLY A 1 82 ? -7.849 -5.087 16.161 1.00 96.88 82 GLY A CA 1
ATOM 652 C C . GLY A 1 82 ? -6.395 -5.341 16.578 1.00 96.88 82 GLY A C 1
ATOM 653 O O . GLY A 1 82 ? -5.678 -4.391 16.877 1.00 96.88 82 GLY A O 1
ATOM 654 N N . ARG A 1 83 ? -5.934 -6.593 16.616 1.00 97.00 83 ARG A N 1
ATOM 655 C CA . ARG A 1 83 ? -4.563 -6.957 17.005 1.00 97.00 83 ARG A CA 1
ATOM 656 C C . ARG A 1 83 ? -3.731 -7.369 15.802 1.00 97.00 83 ARG A C 1
ATOM 658 O O . ARG A 1 83 ? -2.584 -6.946 15.685 1.00 97.00 83 ARG A O 1
ATOM 665 N N . ASN A 1 84 ? -4.312 -8.202 14.948 1.00 97.19 84 ASN A N 1
ATOM 666 C CA . ASN A 1 84 ? -3.733 -8.615 13.685 1.00 97.19 84 ASN A CA 1
ATOM 667 C C . ASN A 1 84 ? -4.329 -7.733 12.591 1.00 97.19 84 ASN A C 1
ATOM 669 O O . ASN A 1 84 ? -5.542 -7.747 12.353 1.00 97.19 84 ASN A O 1
ATOM 673 N N . VAL A 1 85 ? -3.487 -6.930 11.957 1.00 97.50 85 VAL A N 1
ATOM 674 C CA . VAL A 1 85 ? -3.890 -5.997 10.906 1.00 97.50 85 VAL A CA 1
ATOM 675 C C . VAL A 1 85 ? -3.155 -6.381 9.640 1.00 97.50 85 VAL A C 1
ATOM 677 O O . VAL A 1 85 ? -1.929 -6.422 9.622 1.00 97.50 85 VAL A O 1
ATOM 680 N N . VAL A 1 86 ? -3.908 -6.634 8.580 1.00 96.75 86 VAL A N 1
ATOM 681 C CA . VAL A 1 86 ? -3.349 -6.827 7.248 1.00 96.75 86 VAL A CA 1
ATOM 682 C C . VAL A 1 86 ? -3.375 -5.500 6.503 1.00 96.75 86 VAL A C 1
ATOM 684 O O . VAL A 1 86 ? -4.367 -4.766 6.532 1.00 96.75 86 VAL A O 1
ATOM 687 N N . GLY A 1 87 ? -2.276 -5.193 5.840 1.00 96.56 87 GLY A N 1
ATOM 688 C CA . GLY A 1 87 ? -2.100 -4.092 4.917 1.00 96.56 87 GLY A CA 1
ATOM 689 C C . GLY A 1 87 ? -2.018 -4.612 3.490 1.00 96.56 87 GLY A C 1
ATOM 690 O O . GLY A 1 87 ? -1.210 -5.482 3.200 1.00 96.56 87 GLY A O 1
ATOM 691 N N . PHE A 1 88 ? -2.826 -4.061 2.594 1.00 96.81 88 PHE A N 1
ATOM 692 C CA . PHE A 1 88 ? -2.643 -4.176 1.152 1.00 96.81 88 PHE A CA 1
ATOM 693 C C . PHE A 1 88 ? -1.808 -2.988 0.708 1.00 96.81 88 PHE A C 1
ATOM 695 O O . PHE A 1 88 ? -2.238 -1.833 0.823 1.00 96.81 88 PHE A O 1
ATOM 702 N N . VAL A 1 89 ? -0.610 -3.302 0.243 1.00 97.25 89 VAL A N 1
ATOM 703 C CA . VAL A 1 89 ? 0.417 -2.339 -0.113 1.00 97.25 89 VAL A CA 1
ATOM 704 C C . VAL A 1 89 ? 0.393 -2.161 -1.622 1.00 97.25 89 VAL A C 1
ATOM 706 O O . VAL A 1 89 ? 0.373 -3.136 -2.371 1.00 97.25 89 VAL A O 1
ATOM 709 N N . GLU A 1 90 ? 0.327 -0.914 -2.067 1.00 97.31 90 GLU A N 1
ATOM 710 C CA . GLU A 1 90 ? 0.634 -0.577 -3.450 1.00 97.31 90 GLU A CA 1
ATOM 711 C C . GLU A 1 90 ? 2.146 -0.400 -3.551 1.00 97.31 90 GLU A C 1
ATOM 713 O O . GLU A 1 90 ? 2.698 0.529 -2.964 1.00 97.31 90 GLU A O 1
ATOM 718 N N . ASP A 1 91 ? 2.796 -1.332 -4.244 1.00 97.62 91 ASP A N 1
ATOM 719 C CA . ASP A 1 91 ? 4.206 -1.234 -4.604 1.00 97.62 91 ASP A CA 1
ATOM 720 C C . ASP A 1 91 ? 4.310 -0.566 -5.974 1.00 97.62 91 ASP A C 1
ATOM 722 O O . ASP A 1 91 ? 3.724 -1.047 -6.951 1.00 97.62 91 ASP A O 1
ATOM 726 N N . GLU A 1 92 ? 5.055 0.532 -6.047 1.00 96.81 92 GLU A N 1
ATOM 727 C CA . GLU A 1 92 ? 5.416 1.180 -7.298 1.00 96.81 92 GLU A CA 1
ATOM 728 C C . GLU A 1 92 ? 6.909 1.024 -7.586 1.00 96.81 92 GLU A C 1
ATOM 730 O O . GLU A 1 92 ? 7.766 1.662 -6.973 1.00 96.81 92 GLU A O 1
ATOM 735 N N . TYR A 1 93 ? 7.211 0.255 -8.624 1.00 97.94 93 TYR A N 1
ATOM 736 C CA . TYR A 1 93 ? 8.539 0.156 -9.196 1.00 97.94 93 TYR A CA 1
ATOM 737 C C . TYR A 1 93 ? 8.819 1.328 -10.139 1.00 97.94 93 TYR A C 1
ATOM 739 O O . TYR A 1 93 ? 8.193 1.470 -11.198 1.00 97.94 93 TYR A O 1
ATOM 747 N N . TRP A 1 94 ? 9.785 2.168 -9.774 1.00 97.50 94 TRP A N 1
ATOM 748 C CA . TRP A 1 94 ? 10.211 3.336 -10.544 1.00 97.50 94 TRP A CA 1
ATOM 749 C C . TRP A 1 94 ? 11.540 3.035 -11.237 1.00 97.50 94 TRP A C 1
ATOM 751 O O . TRP A 1 94 ? 12.611 3.462 -10.806 1.00 97.50 94 TRP A O 1
ATOM 761 N N . GLY A 1 95 ? 11.495 2.335 -12.371 1.00 97.94 95 GLY A N 1
ATOM 762 C CA . GLY A 1 95 ? 12.703 1.904 -13.082 1.00 97.94 95 GLY A CA 1
ATOM 763 C C . GLY A 1 95 ? 13.651 3.045 -13.473 1.00 97.94 95 GLY A C 1
ATOM 764 O O . GLY A 1 95 ? 14.852 2.829 -13.602 1.00 97.94 95 GLY A O 1
ATOM 765 N N . SER A 1 96 ? 13.154 4.278 -13.627 1.00 97.75 96 SER A N 1
ATOM 766 C CA . SER A 1 96 ? 13.984 5.463 -13.898 1.00 97.75 96 SER A CA 1
ATOM 767 C C . SER A 1 96 ? 14.898 5.863 -12.736 1.00 97.75 96 SER A C 1
ATOM 769 O O . SER A 1 96 ? 15.868 6.583 -12.962 1.00 97.75 96 SER A O 1
ATOM 771 N N . THR A 1 97 ? 14.614 5.424 -11.505 1.00 97.81 97 THR A N 1
ATOM 772 C CA . THR A 1 97 ? 15.470 5.687 -10.336 1.00 97.81 97 THR A CA 1
ATOM 773 C C . THR A 1 97 ? 16.540 4.621 -10.121 1.00 97.81 97 THR A C 1
ATOM 775 O O . THR A 1 97 ? 17.422 4.809 -9.288 1.00 97.81 97 THR A O 1
ATOM 778 N N . HIS A 1 98 ? 16.505 3.535 -10.900 1.00 97.88 98 HIS A N 1
ATOM 779 C CA . HIS A 1 98 ? 17.384 2.379 -10.742 1.00 97.88 98 HIS A CA 1
ATOM 780 C C . HIS A 1 98 ? 18.324 2.229 -11.952 1.00 97.88 98 HIS A C 1
ATOM 782 O O . HIS A 1 98 ? 17.861 2.053 -13.084 1.00 97.88 98 HIS A O 1
ATOM 788 N N . PRO A 1 99 ? 19.658 2.284 -11.765 1.00 96.31 99 PRO A N 1
ATOM 789 C CA . PRO A 1 99 ? 20.610 2.185 -12.869 1.00 96.31 99 PRO A CA 1
ATOM 790 C C . PRO A 1 99 ? 20.408 0.931 -13.730 1.00 96.31 99 PRO A C 1
ATOM 792 O O . PRO A 1 99 ? 20.376 -0.189 -13.230 1.00 96.31 99 PRO A O 1
ATOM 795 N N . GLY A 1 100 ? 20.294 1.122 -15.047 1.00 95.38 100 GLY A N 1
ATOM 796 C CA . GLY A 1 100 ? 20.118 0.032 -16.014 1.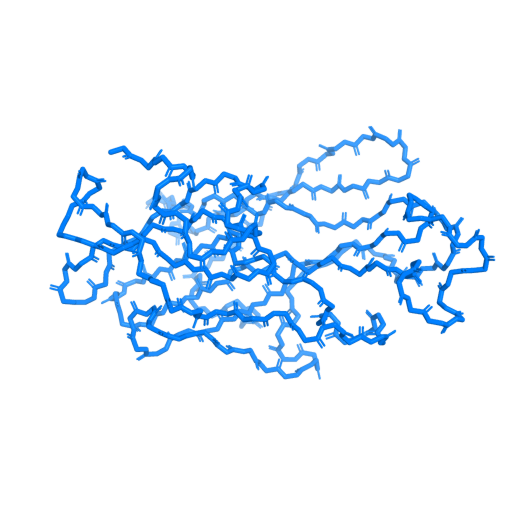00 95.38 100 GLY A CA 1
ATOM 797 C C . GLY A 1 100 ? 18.690 -0.508 -16.140 1.00 95.38 100 GLY A C 1
ATOM 798 O O . GLY A 1 100 ? 18.443 -1.317 -17.031 1.00 95.38 100 GLY A O 1
ATOM 799 N N . GLN A 1 101 ? 17.746 -0.039 -15.319 1.00 97.25 101 GLN A N 1
ATOM 800 C CA . GLN A 1 101 ? 16.367 -0.539 -15.315 1.00 97.25 101 GLN A CA 1
ATOM 801 C C . GLN A 1 101 ? 15.434 0.257 -16.231 1.00 97.25 101 GLN A C 1
ATOM 803 O O . GLN A 1 101 ? 14.342 -0.209 -16.546 1.00 97.25 101 GLN A O 1
ATOM 808 N N . CYS A 1 102 ? 15.867 1.422 -16.718 1.00 97.75 102 CYS A N 1
ATOM 809 C CA . CYS A 1 102 ? 15.118 2.253 -17.656 1.00 97.75 102 CYS A CA 1
ATOM 810 C C . CYS A 1 102 ? 16.052 2.919 -18.679 1.00 97.75 102 CYS A C 1
ATOM 812 O O . CYS A 1 102 ? 16.638 3.961 -18.375 1.00 97.75 102 CYS A O 1
ATOM 814 N N . PRO A 1 103 ? 16.220 2.352 -19.888 1.00 97.31 103 PRO A N 1
ATOM 815 C CA . PRO A 1 103 ? 17.112 2.912 -20.903 1.00 97.31 103 PRO A CA 1
ATOM 816 C C . PRO A 1 103 ? 16.777 4.352 -21.307 1.00 97.31 103 PRO A C 1
ATOM 818 O O . PRO A 1 103 ? 17.692 5.126 -21.582 1.00 97.31 103 PRO A O 1
ATOM 821 N N . SER A 1 104 ? 15.496 4.738 -21.326 1.00 97.00 104 SER A N 1
ATOM 822 C CA . SER A 1 104 ? 15.111 6.126 -21.616 1.00 97.00 104 SER A CA 1
ATOM 823 C C . SER A 1 104 ? 15.375 7.110 -20.473 1.00 97.00 104 SER A C 1
ATOM 825 O O . SER A 1 104 ? 15.416 8.314 -20.719 1.00 97.00 104 SER A O 1
ATOM 827 N N . GLY A 1 105 ? 15.508 6.625 -19.235 1.00 96.50 105 GLY A N 1
ATOM 828 C CA . GLY A 1 105 ? 15.510 7.457 -18.029 1.00 96.50 105 GLY A CA 1
ATOM 829 C C . GLY A 1 105 ? 14.168 8.142 -17.723 1.00 96.50 105 GLY A C 1
ATOM 830 O O . GLY A 1 105 ? 14.100 8.941 -16.794 1.00 96.50 105 GLY A O 1
ATOM 831 N N . ASP A 1 106 ? 13.102 7.853 -18.476 1.00 96.25 106 ASP A N 1
ATOM 832 C CA . ASP A 1 106 ? 11.788 8.476 -18.305 1.00 96.25 106 ASP A CA 1
ATOM 833 C C . ASP A 1 106 ? 10.915 7.667 -17.338 1.00 96.25 106 ASP A C 1
ATOM 835 O O . ASP A 1 106 ? 10.513 6.535 -17.621 1.00 96.25 106 ASP A O 1
ATOM 839 N N . PHE A 1 107 ? 10.567 8.291 -16.213 1.00 94.56 107 PHE A N 1
ATOM 840 C CA . PHE A 1 107 ? 9.656 7.749 -15.206 1.00 94.56 107 PHE A CA 1
ATOM 841 C C . PHE A 1 107 ? 8.361 7.189 -15.806 1.00 94.56 107 PHE A C 1
ATOM 843 O O . PHE A 1 107 ? 7.987 6.048 -15.538 1.00 94.56 107 PHE A O 1
ATOM 850 N N . ASN A 1 108 ? 7.696 7.943 -16.687 1.00 92.81 108 ASN A N 1
ATOM 851 C CA . ASN A 1 108 ? 6.397 7.540 -17.233 1.00 92.81 108 ASN A CA 1
ATOM 852 C C . ASN A 1 108 ? 6.498 6.326 -18.160 1.00 92.81 108 ASN A C 1
ATOM 854 O O . ASN A 1 108 ? 5.490 5.675 -18.448 1.00 92.81 108 ASN A O 1
ATOM 858 N N . ARG A 1 109 ? 7.704 6.017 -18.641 1.00 94.44 109 ARG A N 1
ATOM 859 C CA . ARG A 1 109 ? 7.972 4.863 -19.498 1.00 94.44 109 ARG A CA 1
ATOM 860 C C . ARG A 1 109 ? 8.379 3.618 -18.718 1.00 94.44 109 ARG A C 1
ATOM 862 O O . ARG A 1 109 ? 8.330 2.532 -19.290 1.00 94.44 109 ARG A O 1
ATOM 869 N N . CYS A 1 110 ? 8.735 3.764 -17.446 1.00 96.00 110 CYS A N 1
ATOM 870 C CA . CYS A 1 110 ? 9.354 2.723 -16.628 1.00 96.00 110 CYS A CA 1
ATOM 871 C C . CYS A 1 110 ? 8.702 2.588 -15.247 1.00 96.00 110 CYS A C 1
ATOM 873 O O . CYS A 1 110 ? 9.352 2.178 -14.290 1.00 96.00 110 CYS A O 1
ATOM 875 N N . TRP A 1 111 ? 7.422 2.939 -15.149 1.00 95.62 111 TRP A N 1
ATOM 876 C CA . TRP A 1 111 ? 6.630 2.790 -13.936 1.00 95.62 111 TRP A CA 1
ATOM 877 C C . TRP A 1 111 ? 5.813 1.505 -13.994 1.00 95.62 111 TRP A C 1
ATOM 879 O O . TRP A 1 111 ? 5.103 1.258 -14.980 1.00 95.62 111 TRP A O 1
ATOM 889 N N . TYR A 1 112 ? 5.886 0.706 -12.937 1.00 96.31 112 TYR A N 1
ATOM 890 C CA . TYR A 1 112 ? 5.113 -0.519 -12.823 1.00 96.31 112 TYR A CA 1
ATOM 891 C C . TYR A 1 112 ? 4.583 -0.709 -11.415 1.00 96.31 112 TYR A C 1
ATOM 893 O O . TYR A 1 112 ? 5.345 -0.552 -10.473 1.00 96.31 112 TYR A O 1
ATOM 901 N N . SER A 1 113 ? 3.303 -1.052 -11.276 1.00 96.12 113 SER A N 1
ATOM 902 C CA . SER A 1 113 ? 2.696 -1.236 -9.958 1.00 96.12 113 SER A CA 1
ATOM 903 C C . SER A 1 113 ? 2.142 -2.632 -9.727 1.00 96.12 113 SER A C 1
ATOM 905 O O . SER A 1 113 ? 1.592 -3.280 -10.632 1.00 96.12 113 SER A O 1
ATOM 907 N N . THR A 1 114 ? 2.248 -3.076 -8.482 1.00 96.38 114 THR A N 1
ATOM 908 C CA . THR A 1 114 ? 1.660 -4.322 -7.995 1.00 96.38 114 THR A CA 1
ATOM 909 C C . THR A 1 114 ? 0.986 -4.115 -6.649 1.00 96.38 114 THR A C 1
ATOM 911 O O . THR A 1 114 ? 1.179 -3.096 -5.990 1.00 96.38 114 THR A O 1
ATOM 914 N N . ILE A 1 115 ? 0.164 -5.086 -6.252 1.00 96.69 115 ILE A N 1
ATOM 915 C CA . ILE A 1 115 ? -0.364 -5.151 -4.894 1.00 96.69 115 ILE A CA 1
ATOM 916 C C . ILE A 1 115 ? 0.357 -6.269 -4.152 1.00 96.69 115 ILE A C 1
ATOM 918 O O . ILE A 1 115 ? 0.356 -7.425 -4.596 1.00 96.69 115 ILE A O 1
ATOM 922 N N . THR A 1 116 ? 0.918 -5.919 -3.004 1.00 96.62 116 THR A N 1
ATOM 923 C CA . THR A 1 116 ? 1.537 -6.825 -2.039 1.00 96.62 116 THR A CA 1
ATOM 924 C C . THR A 1 116 ? 0.812 -6.745 -0.695 1.00 96.62 116 THR A C 1
ATOM 926 O O . THR A 1 116 ? -0.185 -6.027 -0.546 1.00 96.62 116 THR A O 1
ATOM 929 N N . THR A 1 117 ? 1.251 -7.536 0.281 1.00 96.56 117 THR A N 1
ATOM 930 C CA . THR A 1 117 ? 0.674 -7.566 1.627 1.00 96.56 117 THR A CA 1
ATOM 931 C C . THR A 1 117 ? 1.733 -7.364 2.695 1.00 96.56 117 THR A C 1
ATOM 933 O O . THR A 1 117 ? 2.784 -7.994 2.646 1.00 96.56 117 THR A O 1
ATOM 936 N N . ALA A 1 118 ? 1.415 -6.561 3.702 1.00 97.25 118 ALA A N 1
ATOM 937 C CA . ALA A 1 118 ? 2.189 -6.434 4.929 1.00 97.25 118 ALA A CA 1
ATOM 938 C C . ALA A 1 118 ? 1.300 -6.755 6.128 1.00 97.25 118 ALA A C 1
ATOM 940 O O . ALA A 1 118 ? 0.111 -6.452 6.127 1.00 97.25 118 ALA A O 1
ATOM 941 N N . ASP A 1 119 ? 1.877 -7.330 7.170 1.00 97.12 119 ASP A N 1
ATOM 942 C CA . ASP A 1 119 ? 1.165 -7.745 8.366 1.00 97.12 119 ASP A CA 1
ATOM 943 C C . ASP A 1 119 ? 1.676 -6.985 9.585 1.00 97.12 119 ASP A C 1
ATOM 945 O O . ASP A 1 119 ? 2.875 -6.744 9.754 1.00 97.12 119 ASP A O 1
ATOM 949 N N . SER A 1 120 ? 0.742 -6.648 10.463 1.00 97.69 120 SER A N 1
ATOM 950 C CA . SER A 1 120 ? 0.996 -6.158 11.807 1.00 97.69 120 SER A CA 1
ATOM 951 C C . SER A 1 120 ? 0.383 -7.120 12.814 1.00 97.69 120 SER A C 1
ATOM 953 O O . SER A 1 120 ? -0.791 -7.476 12.716 1.00 97.69 120 SER A O 1
ATOM 955 N N . THR A 1 121 ? 1.165 -7.511 13.818 1.00 97.12 121 THR A N 1
ATOM 956 C CA . THR A 1 121 ? 0.701 -8.335 14.951 1.00 97.12 121 THR A CA 1
ATOM 957 C C . THR A 1 121 ? 0.620 -7.549 16.264 1.00 97.12 121 THR A C 1
ATOM 959 O O . THR A 1 121 ? 0.403 -8.127 17.335 1.00 97.12 121 THR A O 1
ATOM 962 N N . ASP A 1 122 ? 0.858 -6.238 16.196 1.00 97.25 122 ASP A N 1
ATOM 963 C CA . ASP A 1 122 ? 0.947 -5.309 17.324 1.00 97.25 122 ASP A CA 1
ATOM 964 C C . ASP A 1 122 ? -0.098 -4.183 17.238 1.00 97.25 122 ASP A C 1
ATOM 966 O O . ASP A 1 122 ? 0.108 -3.099 17.783 1.00 97.25 122 ASP A O 1
ATOM 970 N N . GLY A 1 123 ? -1.226 -4.448 16.567 1.00 96.94 123 GLY A N 1
ATOM 971 C CA . GLY A 1 123 ? -2.343 -3.510 16.441 1.00 96.94 123 GLY A CA 1
ATOM 972 C C . GLY A 1 123 ? -2.085 -2.337 15.495 1.00 96.94 123 GLY A C 1
ATOM 973 O O . GLY A 1 123 ? -2.830 -1.364 15.543 1.00 96.94 123 GLY A O 1
ATOM 974 N N . GLY A 1 124 ? -1.054 -2.417 14.650 1.00 97.25 124 GLY A N 1
ATOM 975 C CA . GLY A 1 124 ? -0.698 -1.376 13.686 1.00 97.25 124 GLY A CA 1
ATOM 976 C C . GLY A 1 124 ? 0.526 -0.542 14.035 1.00 97.25 124 GLY A C 1
ATOM 977 O O . GLY A 1 124 ? 0.869 0.376 13.291 1.00 97.25 124 GLY A O 1
ATOM 978 N N . ASN A 1 125 ? 1.181 -0.835 15.159 1.00 96.75 125 ASN A N 1
ATOM 979 C CA . ASN A 1 125 ? 2.347 -0.087 15.626 1.00 96.75 125 ASN A CA 1
ATOM 980 C C . ASN A 1 125 ? 3.605 -0.358 14.788 1.00 96.75 125 ASN A C 1
ATOM 982 O O . ASN A 1 125 ? 4.551 0.440 14.835 1.00 96.75 125 ASN A O 1
ATOM 986 N N . SER A 1 126 ? 3.623 -1.469 14.053 1.00 97.81 126 SER A N 1
ATOM 987 C CA . SER A 1 126 ? 4.573 -1.795 12.995 1.00 97.81 126 SER A CA 1
ATOM 988 C C . SER A 1 126 ? 3.940 -2.748 11.979 1.00 97.81 126 SER A C 1
ATOM 990 O O . SER A 1 126 ? 3.110 -3.585 12.335 1.00 97.81 126 SER A O 1
ATOM 992 N N . PHE A 1 127 ? 4.335 -2.618 10.715 1.00 98.19 127 PHE A N 1
ATOM 993 C CA . PHE A 1 127 ? 3.995 -3.525 9.625 1.00 98.19 127 PHE A CA 1
ATOM 994 C C . PHE A 1 127 ? 5.280 -4.090 9.026 1.00 98.19 127 PHE A C 1
ATOM 996 O O . PHE A 1 127 ? 6.277 -3.388 8.871 1.00 98.19 127 PHE A O 1
ATOM 1003 N N . THR A 1 128 ? 5.243 -5.368 8.676 1.00 97.00 128 THR A N 1
ATOM 1004 C CA . THR A 1 128 ? 6.337 -6.066 7.994 1.00 97.00 128 THR A CA 1
ATOM 1005 C C . THR A 1 128 ? 5.757 -7.008 6.959 1.00 97.00 128 THR A C 1
ATOM 1007 O O . THR A 1 128 ? 4.649 -7.505 7.139 1.00 97.00 128 THR A O 1
ATOM 1010 N N . HIS A 1 129 ? 6.496 -7.297 5.900 1.00 96.38 129 HIS A N 1
ATOM 1011 C CA . HIS A 1 129 ? 6.090 -8.278 4.902 1.00 96.38 129 HIS A CA 1
ATOM 1012 C C . HIS A 1 129 ? 7.160 -9.362 4.753 1.00 96.38 129 HIS A C 1
ATOM 1014 O O . HIS A 1 129 ? 8.325 -9.186 5.119 1.00 96.38 129 HIS A O 1
ATOM 1020 N N . ALA A 1 130 ? 6.752 -10.521 4.238 1.00 94.50 130 ALA A N 1
ATOM 1021 C CA . ALA A 1 130 ? 7.692 -11.540 3.791 1.00 94.50 130 ALA A CA 1
ATOM 1022 C C . ALA A 1 130 ? 8.458 -11.056 2.544 1.00 94.50 130 ALA A C 1
ATOM 1024 O O . ALA A 1 130 ? 8.096 -10.063 1.922 1.00 94.50 130 ALA A O 1
ATOM 1025 N N . THR A 1 131 ? 9.502 -11.780 2.142 1.00 90.94 131 THR A N 1
ATOM 1026 C CA . THR A 1 131 ? 10.107 -11.594 0.814 1.00 90.94 131 THR A CA 1
ATOM 1027 C C . THR A 1 131 ? 9.272 -12.316 -0.250 1.00 90.94 131 THR A C 1
ATOM 1029 O O . THR A 1 131 ? 8.515 -13.237 0.091 1.00 90.94 131 THR A O 1
ATOM 1032 N N . PRO A 1 132 ? 9.432 -12.010 -1.552 1.00 88.25 132 PRO A N 1
ATOM 1033 C CA . PRO A 1 132 ? 8.720 -12.738 -2.592 1.00 88.25 132 PRO A CA 1
ATOM 1034 C C . PRO A 1 132 ? 9.005 -14.244 -2.552 1.00 88.25 132 PRO A C 1
ATOM 1036 O O . PRO A 1 132 ? 10.120 -14.659 -2.218 1.00 88.25 132 PRO A O 1
ATOM 1039 N N . PRO A 1 133 ? 8.029 -15.078 -2.949 1.00 90.25 133 PRO A N 1
ATOM 1040 C CA . PRO A 1 133 ? 6.667 -14.708 -3.351 1.00 90.25 133 PRO A CA 1
ATOM 1041 C C . PRO A 1 133 ? 5.704 -14.535 -2.159 1.00 90.25 133 PRO A C 1
ATOM 1043 O O . PRO A 1 133 ? 4.500 -14.448 -2.369 1.00 90.25 133 PRO A O 1
ATOM 1046 N N . GLY A 1 134 ? 6.202 -14.539 -0.918 1.00 93.19 134 GLY A N 1
ATOM 1047 C CA . GLY A 1 134 ? 5.387 -14.642 0.295 1.00 93.19 134 GLY A CA 1
ATOM 1048 C C . GLY A 1 134 ? 4.477 -13.447 0.572 1.00 93.19 134 GLY A C 1
ATOM 1049 O O . GLY A 1 134 ? 3.470 -13.624 1.246 1.00 93.19 134 GLY A O 1
ATOM 1050 N N . HIS A 1 135 ? 4.802 -12.263 0.048 1.00 94.62 135 HIS A N 1
ATOM 1051 C CA . HIS A 1 135 ? 3.989 -11.051 0.192 1.00 94.62 135 HIS A CA 1
ATOM 1052 C C . HIS A 1 135 ? 3.288 -10.617 -1.098 1.00 94.62 135 HIS A C 1
ATOM 1054 O O . HIS A 1 135 ? 2.627 -9.584 -1.128 1.00 94.62 135 HIS A O 1
ATOM 1060 N N . PHE A 1 136 ? 3.426 -11.380 -2.183 1.00 94.44 136 PHE A N 1
ATOM 1061 C CA . PHE A 1 136 ? 2.772 -11.060 -3.446 1.00 94.44 136 PHE A CA 1
ATOM 1062 C C . PHE A 1 136 ? 1.259 -11.311 -3.352 1.00 94.44 136 PHE A C 1
ATOM 1064 O O . PHE A 1 136 ? 0.834 -12.394 -2.949 1.00 94.44 136 PHE A O 1
ATOM 1071 N N . PHE A 1 137 ? 0.441 -10.354 -3.806 1.00 94.19 137 PHE A N 1
ATOM 1072 C CA . PHE A 1 137 ? -1.016 -10.506 -3.833 1.00 94.19 137 PHE A CA 1
ATOM 1073 C C . PHE A 1 137 ? -1.604 -10.439 -5.244 1.00 94.19 137 PHE A C 1
ATOM 1075 O O . PHE A 1 137 ? -2.323 -11.353 -5.656 1.00 94.19 137 PHE A O 1
ATOM 1082 N N . ALA A 1 138 ? -1.326 -9.375 -6.003 1.00 93.06 138 ALA A N 1
ATOM 1083 C CA . ALA A 1 138 ? -1.891 -9.211 -7.339 1.00 93.06 138 ALA A CA 1
ATOM 1084 C C . ALA A 1 138 ? -1.005 -8.383 -8.278 1.00 93.06 138 ALA A C 1
ATOM 1086 O O . ALA A 1 138 ? -0.412 -7.379 -7.897 1.00 93.06 138 ALA A O 1
ATOM 1087 N N . GLN A 1 139 ? -1.006 -8.764 -9.555 1.00 93.06 139 GLN A N 1
ATOM 1088 C CA . GLN A 1 139 ? -0.445 -7.982 -10.656 1.00 93.06 139 GLN A CA 1
ATOM 1089 C C . GLN A 1 139 ? -1.245 -8.212 -11.941 1.00 93.06 139 GLN A C 1
ATOM 1091 O O . GLN A 1 139 ? -2.035 -9.154 -12.046 1.00 93.06 139 GLN A O 1
ATOM 1096 N N . ILE A 1 140 ? -0.997 -7.381 -12.952 1.00 91.06 140 ILE A N 1
ATOM 1097 C CA . ILE A 1 140 ? -1.442 -7.666 -14.319 1.00 91.06 140 ILE A CA 1
ATOM 1098 C C . ILE A 1 140 ? -0.732 -8.923 -14.865 1.00 91.06 140 ILE A C 1
ATOM 1100 O O . ILE A 1 140 ? 0.344 -9.283 -14.380 1.00 91.06 140 ILE A O 1
ATOM 1104 N N . PRO A 1 141 ? -1.262 -9.598 -15.906 1.00 90.06 141 PRO A N 1
ATOM 1105 C CA . PRO A 1 141 ? -0.626 -10.773 -16.516 1.00 90.06 141 PRO A CA 1
ATOM 1106 C C . PRO A 1 141 ? 0.589 -10.408 -17.397 1.00 90.06 141 PRO A C 1
ATOM 1108 O O . PRO A 1 141 ? 0.739 -10.888 -18.518 1.00 90.06 141 PRO A O 1
ATOM 1111 N N . ALA A 1 142 ? 1.455 -9.529 -16.905 1.00 89.19 142 ALA A N 1
ATOM 1112 C CA . ALA A 1 142 ? 2.710 -9.116 -17.509 1.00 89.19 142 ALA A CA 1
ATOM 1113 C C . ALA A 1 142 ? 3.708 -8.810 -16.390 1.00 89.19 142 ALA A C 1
ATOM 1115 O O . ALA A 1 142 ? 3.305 -8.424 -15.301 1.00 89.19 142 ALA A O 1
ATOM 1116 N N . A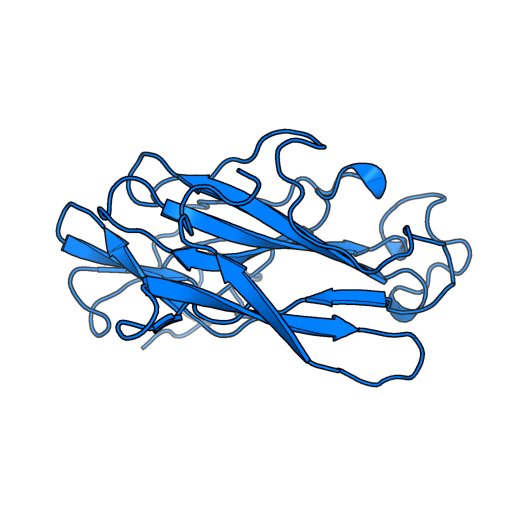RG A 1 143 ? 5.002 -8.995 -16.647 1.00 94.06 143 ARG A N 1
ATOM 1117 C CA . ARG A 1 143 ? 6.067 -8.530 -15.746 1.00 94.06 143 ARG A CA 1
ATOM 1118 C C . ARG A 1 143 ? 6.472 -7.107 -16.122 1.00 94.06 143 ARG A C 1
ATOM 1120 O O . ARG A 1 143 ? 6.114 -6.637 -17.204 1.00 94.06 143 ARG A O 1
ATOM 1127 N N . TYR A 1 144 ? 7.268 -6.469 -15.267 1.00 95.50 144 TYR A N 1
ATOM 1128 C CA . TYR A 1 144 ? 7.963 -5.241 -15.628 1.00 95.50 144 TYR A CA 1
ATOM 1129 C C . TYR A 1 144 ? 8.746 -5.414 -16.939 1.00 95.50 144 TYR A C 1
ATOM 1131 O O . TYR A 1 144 ? 9.455 -6.405 -17.133 1.00 95.50 144 TYR A O 1
ATOM 1139 N N . VAL A 1 145 ? 8.609 -4.435 -17.833 1.00 95.12 145 VAL A N 1
ATOM 1140 C CA . VAL A 1 145 ? 9.385 -4.318 -19.069 1.00 95.12 145 VAL A CA 1
ATOM 1141 C C . VAL A 1 145 ? 9.830 -2.859 -19.189 1.00 95.12 145 VAL A C 1
ATOM 1143 O O . VAL A 1 145 ? 8.957 -1.982 -19.223 1.00 95.12 145 VAL A O 1
ATOM 1146 N N . PRO A 1 146 ? 11.146 -2.581 -19.278 1.00 96.25 146 PRO A N 1
ATOM 1147 C CA . PRO A 1 146 ? 11.646 -1.226 -19.460 1.00 96.25 146 PRO A CA 1
ATOM 1148 C C . PRO A 1 146 ? 11.031 -0.537 -20.679 1.00 96.25 146 PRO A C 1
ATOM 1150 O O . PRO A 1 146 ? 10.747 -1.170 -21.696 1.00 96.25 146 PRO A O 1
ATOM 1153 N N . ASP A 1 147 ? 10.846 0.776 -20.576 1.00 95.25 147 ASP A N 1
ATOM 1154 C CA . ASP A 1 147 ? 10.344 1.647 -21.641 1.00 95.25 147 ASP A CA 1
ATOM 1155 C C . ASP A 1 147 ? 8.963 1.289 -22.216 1.00 95.25 147 ASP A C 1
ATOM 1157 O O . ASP A 1 147 ? 8.598 1.755 -23.304 1.00 95.25 147 ASP A O 1
ATOM 1161 N N . SER A 1 148 ? 8.178 0.492 -21.486 1.00 91.94 148 SER A N 1
ATOM 1162 C CA . SER A 1 148 ? 6.871 0.005 -21.922 1.00 91.94 148 SER A CA 1
ATOM 1163 C C . SER A 1 148 ? 5.695 0.895 -21.499 1.00 91.94 148 SER A C 1
ATOM 1165 O O . SER A 1 148 ? 4.565 0.606 -21.890 1.00 91.94 148 SER A O 1
ATOM 1167 N N . GLY A 1 149 ? 5.921 1.993 -20.777 1.00 90.94 149 GLY A N 1
ATOM 1168 C CA . GLY A 1 149 ? 4.853 2.857 -20.260 1.00 90.94 149 GLY A CA 1
ATOM 1169 C C . GLY A 1 149 ? 4.352 2.426 -18.882 1.00 90.94 149 GLY A C 1
ATOM 1170 O O . GLY A 1 149 ? 4.686 1.343 -18.408 1.00 90.94 149 GLY A O 1
ATOM 1171 N N . ARG A 1 150 ? 3.515 3.265 -18.260 1.00 91.25 150 ARG A N 1
ATOM 1172 C CA . ARG A 1 150 ? 2.867 2.961 -16.975 1.00 91.25 150 ARG A CA 1
ATOM 1173 C C . ARG A 1 150 ? 1.954 1.742 -17.107 1.00 91.25 150 ARG A C 1
ATOM 1175 O O . ARG A 1 150 ? 1.063 1.732 -17.960 1.00 91.25 150 ARG A O 1
ATOM 1182 N N . ARG A 1 151 ? 2.167 0.719 -16.277 1.00 92.19 151 ARG A N 1
ATOM 1183 C CA . ARG A 1 151 ? 1.364 -0.515 -16.279 1.00 92.19 151 ARG A CA 1
ATOM 1184 C C . ARG A 1 151 ? 1.273 -1.100 -14.876 1.00 92.19 151 ARG A C 1
ATOM 1186 O O . ARG A 1 151 ? 2.259 -1.070 -14.162 1.00 92.19 151 ARG A O 1
ATOM 1193 N N . GLY A 1 152 ? 0.153 -1.695 -14.491 1.00 93.94 152 GLY A N 1
ATOM 1194 C CA . GLY A 1 152 ? 0.087 -2.385 -13.203 1.00 93.94 152 GLY A CA 1
ATOM 1195 C C . GLY A 1 152 ? -1.301 -2.470 -12.603 1.00 93.94 152 GLY A C 1
ATOM 1196 O O . GLY A 1 152 ? -2.302 -2.202 -13.270 1.00 93.94 152 GLY A O 1
ATOM 1197 N N . ILE A 1 153 ? -1.344 -2.871 -11.338 1.00 93.50 153 ILE A N 1
ATOM 1198 C CA . ILE A 1 153 ? -2.539 -2.821 -10.493 1.00 93.50 153 ILE A CA 1
ATOM 1199 C C . ILE A 1 153 ? -2.248 -1.891 -9.318 1.00 93.50 153 ILE A C 1
ATOM 1201 O O . ILE A 1 153 ? -1.136 -1.895 -8.802 1.00 93.50 153 ILE A O 1
ATOM 1205 N N . ALA A 1 154 ? -3.221 -1.067 -8.953 1.00 91.19 154 ALA A N 1
ATOM 1206 C CA . ALA A 1 154 ? -3.049 0.089 -8.086 1.00 91.19 154 ALA A CA 1
ATOM 1207 C C . ALA A 1 154 ? -4.309 0.359 -7.250 1.00 91.19 154 ALA A C 1
ATOM 1209 O O . ALA A 1 154 ? -5.384 -0.195 -7.521 1.00 91.19 154 ALA A O 1
ATOM 1210 N N . VAL A 1 155 ? -4.184 1.255 -6.271 1.00 88.25 155 VAL A N 1
ATOM 1211 C CA . VAL A 1 155 ? -5.279 1.891 -5.525 1.00 88.25 155 VAL A CA 1
ATOM 1212 C C . VAL A 1 155 ? -6.287 0.886 -4.936 1.00 88.25 155 VAL A C 1
ATOM 1214 O O . VAL A 1 155 ? -7.470 0.896 -5.299 1.00 88.25 155 VAL A O 1
ATOM 1217 N N . PRO A 1 156 ? -5.872 0.002 -4.008 1.00 92.25 156 PRO A N 1
ATOM 1218 C CA . PRO A 1 156 ? -6.798 -0.918 -3.359 1.00 92.25 156 PRO A CA 1
ATOM 1219 C C . PRO A 1 156 ? -7.898 -0.167 -2.598 1.00 92.25 156 PRO A C 1
ATOM 1221 O O . PRO A 1 156 ? -7.636 0.765 -1.838 1.00 92.25 156 PRO A O 1
ATOM 1224 N N . SER A 1 157 ? -9.161 -0.555 -2.784 1.00 93.94 157 SER A N 1
ATOM 1225 C CA . SER A 1 157 ? -10.300 0.053 -2.086 1.00 93.94 157 SER A CA 1
ATOM 1226 C C . SER A 1 157 ? -10.309 -0.273 -0.592 1.00 93.94 157 SER A C 1
ATOM 1228 O O . SER A 1 157 ? -9.590 -1.145 -0.109 1.00 93.94 157 SER A O 1
ATOM 1230 N N . THR A 1 158 ? -11.190 0.385 0.165 1.00 92.56 158 THR A N 1
ATOM 1231 C CA . THR A 1 158 ? -11.600 -0.151 1.472 1.00 92.56 158 THR A CA 1
ATOM 1232 C C . THR A 1 158 ? -12.203 -1.541 1.281 1.00 92.56 158 THR A C 1
ATOM 1234 O O . THR A 1 158 ? -12.964 -1.757 0.332 1.00 92.56 158 THR A O 1
ATOM 1237 N N . ILE A 1 159 ? -11.875 -2.468 2.178 1.00 94.44 159 ILE A N 1
ATOM 1238 C CA . ILE A 1 159 ? -12.468 -3.804 2.177 1.00 94.44 159 ILE A CA 1
ATOM 1239 C C . ILE A 1 159 ? -13.869 -3.739 2.780 1.00 94.44 159 ILE A C 1
ATOM 1241 O O . ILE A 1 159 ? -14.064 -3.244 3.891 1.00 94.44 159 ILE A O 1
ATOM 1245 N N . VAL A 1 160 ? -14.852 -4.271 2.055 1.00 94.12 160 VAL A N 1
ATOM 1246 C CA . VAL A 1 160 ? -16.255 -4.293 2.490 1.00 94.12 160 VAL A CA 1
ATOM 1247 C C . VAL A 1 160 ? -16.727 -5.728 2.659 1.00 94.12 160 VAL A C 1
ATOM 1249 O O . VAL A 1 160 ? -16.591 -6.549 1.754 1.00 94.12 160 VAL A O 1
ATOM 1252 N N . ARG A 1 161 ? -17.324 -6.035 3.814 1.00 95.38 161 ARG A N 1
ATOM 1253 C CA . ARG A 1 161 ? -17.963 -7.329 4.071 1.00 95.38 161 ARG A CA 1
ATOM 1254 C C . ARG A 1 161 ? -19.403 -7.315 3.569 1.00 95.38 161 ARG A C 1
ATOM 1256 O O . ARG A 1 161 ? -20.191 -6.474 3.995 1.00 95.38 161 ARG A O 1
ATOM 1263 N N . ASN A 1 162 ? -19.774 -8.290 2.748 1.00 96.06 162 ASN A N 1
ATOM 1264 C CA . ASN A 1 162 ? -21.168 -8.551 2.412 1.00 96.06 162 ASN A CA 1
ATOM 1265 C C . ASN A 1 162 ? -21.750 -9.600 3.384 1.00 96.06 162 ASN A C 1
ATOM 1267 O O . ASN A 1 162 ? -21.344 -10.765 3.359 1.00 96.06 162 ASN A O 1
ATOM 1271 N N . PRO A 1 163 ? -22.709 -9.237 4.254 1.00 94.81 163 PRO A N 1
ATOM 1272 C CA . PRO A 1 163 ? -23.289 -10.182 5.205 1.00 94.81 163 PRO A CA 1
ATOM 1273 C C . PRO A 1 163 ? -24.155 -11.262 4.542 1.00 94.81 163 PRO A C 1
ATOM 1275 O O . PRO A 1 163 ? -24.380 -12.296 5.164 1.00 94.81 163 PRO A O 1
ATOM 1278 N N . ALA A 1 164 ? -24.632 -11.047 3.310 1.00 97.19 164 ALA A N 1
ATOM 1279 C CA . ALA A 1 164 ? -25.510 -11.994 2.625 1.00 97.19 164 ALA A CA 1
ATOM 1280 C C . ALA A 1 164 ? -24.773 -13.249 2.127 1.00 97.19 164 ALA A C 1
ATOM 1282 O O . ALA A 1 164 ? -25.351 -14.332 2.116 1.00 97.19 164 ALA A O 1
ATOM 1283 N N . ASP A 1 165 ? -23.508 -13.1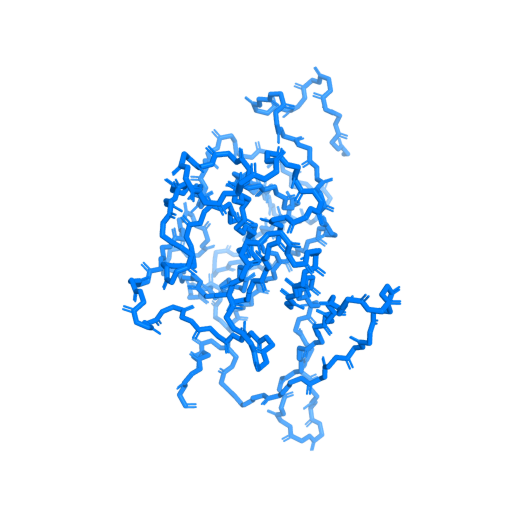16 1.722 1.00 96.69 165 ASP A N 1
ATOM 1284 C CA . ASP A 1 165 ? -22.690 -14.223 1.203 1.00 96.69 165 ASP A CA 1
ATOM 1285 C C . ASP A 1 165 ? -21.465 -14.546 2.083 1.00 96.69 165 ASP A C 1
ATOM 1287 O O . ASP A 1 165 ? -20.811 -15.575 1.884 1.00 96.69 165 ASP A O 1
ATOM 1291 N N . GLY A 1 166 ? -21.167 -13.693 3.069 1.00 95.38 166 GLY A N 1
ATOM 1292 C CA . GLY A 1 166 ? -20.041 -13.842 3.985 1.00 95.38 166 GLY A CA 1
ATOM 1293 C C . GLY A 1 166 ? -18.677 -13.531 3.366 1.00 95.38 166 GLY A C 1
ATOM 1294 O O . GLY A 1 166 ? -17.665 -13.857 3.986 1.00 95.38 166 GLY A O 1
ATOM 1295 N N . TYR A 1 167 ? -18.628 -12.934 2.173 1.00 96.81 167 TYR A N 1
ATOM 1296 C CA . TYR A 1 167 ? -17.385 -12.541 1.514 1.00 96.81 167 TYR A CA 1
ATOM 1297 C C . TYR A 1 167 ? -16.986 -11.102 1.847 1.00 96.81 167 TYR A C 1
ATOM 1299 O O . TYR A 1 167 ? -17.814 -10.224 2.095 1.00 96.81 167 TYR A O 1
ATOM 1307 N N . TYR A 1 168 ? -15.683 -10.872 1.797 1.00 95.69 168 TYR A N 1
ATOM 1308 C CA . TYR A 1 168 ? -15.036 -9.572 1.839 1.00 95.69 168 TYR A CA 1
ATOM 1309 C C . TYR A 1 168 ? -14.608 -9.206 0.429 1.00 95.69 168 TYR A C 1
ATOM 1311 O O . TYR A 1 168 ? -14.083 -10.055 -0.290 1.00 95.69 168 TYR A O 1
ATOM 1319 N N . TYR A 1 169 ? -14.842 -7.959 0.048 1.00 95.69 169 TYR A N 1
ATOM 1320 C CA . TYR A 1 169 ? -14.643 -7.452 -1.299 1.00 95.69 169 TYR A CA 1
ATOM 1321 C C . TYR A 1 169 ? -13.591 -6.352 -1.305 1.00 95.69 169 TYR A C 1
ATOM 1323 O O . TYR A 1 169 ? -13.644 -5.443 -0.477 1.00 95.69 169 TYR A O 1
ATOM 1331 N N . LEU A 1 170 ? -12.677 -6.434 -2.268 1.00 94.94 170 LEU A N 1
ATOM 1332 C CA . LEU A 1 170 ? -11.640 -5.447 -2.539 1.00 94.94 170 LEU A CA 1
ATOM 1333 C C . LEU A 1 170 ? -11.697 -5.087 -4.023 1.00 94.94 170 LEU A C 1
ATOM 1335 O O . LEU A 1 170 ? -11.612 -5.971 -4.875 1.00 94.94 170 LEU A O 1
ATOM 1339 N N . ALA A 1 171 ? -11.847 -3.805 -4.335 1.00 94.94 171 ALA A N 1
ATOM 1340 C CA . ALA A 1 171 ? -11.726 -3.306 -5.696 1.00 94.94 171 ALA A CA 1
ATOM 1341 C C . ALA A 1 171 ? -10.309 -2.776 -5.933 1.00 94.94 171 ALA A C 1
ATOM 1343 O O . ALA A 1 171 ? -9.739 -2.126 -5.059 1.00 94.94 171 ALA A O 1
ATOM 1344 N N . LEU A 1 172 ? -9.763 -3.051 -7.112 1.00 94.12 172 LEU A N 1
ATOM 1345 C CA . LEU A 1 172 ? -8.449 -2.599 -7.557 1.00 94.12 172 LEU A CA 1
ATOM 1346 C C . LEU A 1 172 ? -8.588 -1.848 -8.881 1.00 94.12 172 LEU A C 1
ATOM 1348 O O . LEU A 1 172 ? -9.444 -2.191 -9.703 1.00 94.12 172 LEU A O 1
ATOM 1352 N N . GLN A 1 173 ? -7.723 -0.870 -9.111 1.00 92.38 173 GLN A N 1
ATOM 1353 C CA . GLN A 1 173 ? -7.577 -0.202 -10.398 1.00 92.38 173 GLN A CA 1
ATOM 1354 C C . GLN A 1 173 ? -6.507 -0.909 -11.227 1.00 92.38 173 GLN A C 1
ATOM 1356 O O . GLN A 1 173 ? -5.422 -1.196 -10.734 1.00 92.38 173 GLN A O 1
ATOM 1361 N N . VAL A 1 174 ? -6.784 -1.166 -12.502 1.00 90.88 174 VAL A N 1
ATOM 1362 C CA . VAL A 1 174 ? -5.771 -1.625 -13.457 1.00 90.88 174 VAL A CA 1
ATOM 1363 C C . VAL A 1 174 ? -5.292 -0.431 -14.265 1.00 90.88 174 VAL A C 1
ATOM 1365 O O . VAL A 1 174 ? -6.093 0.257 -14.886 1.00 90.88 174 VAL A O 1
ATOM 1368 N N . ASN A 1 175 ? -3.987 -0.207 -14.292 1.00 84.50 175 ASN A N 1
ATOM 1369 C CA . ASN A 1 175 ? -3.343 0.737 -15.191 1.00 84.50 175 ASN A CA 1
ATOM 1370 C C . ASN A 1 175 ? -2.856 -0.052 -16.407 1.00 84.50 175 ASN A C 1
ATOM 1372 O O . ASN A 1 175 ? -1.878 -0.797 -16.316 1.00 84.50 175 ASN A O 1
ATOM 1376 N N . ASP A 1 176 ? -3.547 0.060 -17.539 1.00 73.75 176 ASP A N 1
ATOM 1377 C CA . ASP A 1 176 ? -3.079 -0.531 -18.792 1.00 73.75 176 ASP A CA 1
ATOM 1378 C C . ASP A 1 176 ? -2.438 0.521 -19.710 1.00 73.75 176 ASP A C 1
ATOM 1380 O O . ASP A 1 176 ? -2.602 1.732 -19.550 1.00 73.75 176 ASP A O 1
ATOM 1384 N N . SER A 1 177 ? -1.707 0.059 -20.724 1.00 68.25 177 SER A N 1
ATOM 1385 C CA . SER A 1 177 ? -1.043 0.958 -21.674 1.00 68.25 177 SER A CA 1
ATOM 1386 C C . SER A 1 177 ? -1.998 1.696 -22.617 1.00 68.25 177 SER A C 1
ATOM 1388 O O . SER A 1 177 ? -1.532 2.430 -23.484 1.00 68.25 177 SER A O 1
ATOM 1390 N N . SER A 1 178 ? -3.313 1.481 -22.513 1.00 70.56 178 SER A N 1
ATOM 1391 C CA . SER A 1 178 ? -4.316 2.203 -23.302 1.00 70.56 178 SER A CA 1
ATOM 1392 C C . SER A 1 178 ? -4.750 3.519 -22.647 1.00 70.56 178 SER A C 1
ATOM 1394 O O . SER A 1 178 ? -5.535 4.259 -23.240 1.00 70.56 178 SER A O 1
ATOM 1396 N N . GLY A 1 179 ? -4.245 3.821 -21.443 1.00 68.81 179 GLY A N 1
ATOM 1397 C CA . GLY A 1 179 ? -4.654 4.991 -20.662 1.00 68.81 179 GLY A CA 1
ATOM 1398 C C . GLY A 1 179 ? -6.047 4.839 -20.047 1.00 68.81 179 GLY A C 1
ATOM 1399 O O . GLY A 1 179 ? -6.664 5.832 -19.662 1.00 68.81 179 GLY A O 1
ATOM 1400 N N . ARG A 1 180 ? -6.568 3.607 -19.990 1.00 71.19 180 ARG A N 1
ATOM 1401 C CA . ARG A 1 180 ? -7.820 3.270 -19.311 1.00 71.19 180 ARG A CA 1
ATOM 1402 C C . ARG A 1 180 ? -7.517 2.728 -17.920 1.00 71.19 180 ARG A C 1
ATOM 1404 O O . ARG A 1 180 ? -6.493 2.090 -17.701 1.00 71.19 180 ARG A O 1
ATOM 1411 N N . TYR A 1 181 ? -8.475 2.940 -17.023 1.00 79.06 181 TYR A N 1
ATOM 1412 C CA . TYR A 1 181 ? -8.400 2.519 -15.628 1.00 79.06 181 TYR A CA 1
ATOM 1413 C C . TYR A 1 181 ? -9.547 1.563 -15.262 1.00 79.06 181 TYR A C 1
ATOM 1415 O O . TYR A 1 181 ? -10.428 1.938 -14.484 1.00 79.06 181 TYR A O 1
ATOM 1423 N N . PRO A 1 182 ? -9.643 0.366 -15.880 1.00 83.31 182 PRO A N 1
ATOM 1424 C CA . PRO A 1 182 ? -10.704 -0.568 -15.536 1.00 83.31 182 PRO A CA 1
ATOM 1425 C C . PRO A 1 182 ? -10.561 -1.051 -14.088 1.00 83.31 182 PRO A C 1
ATOM 1427 O O . PRO A 1 182 ? -9.458 -1.272 -13.591 1.00 83.31 182 PRO A O 1
ATOM 1430 N N . GLY A 1 183 ? -11.700 -1.229 -13.421 1.00 87.81 183 GLY A N 1
ATOM 1431 C CA . GLY A 1 183 ? -11.757 -1.795 -12.078 1.00 87.81 183 GLY A CA 1
ATOM 1432 C C . GLY A 1 183 ? -11.819 -3.322 -12.108 1.00 87.81 183 GLY A C 1
ATOM 1433 O O . GLY A 1 183 ? -12.514 -3.905 -12.943 1.00 87.81 183 GLY A O 1
ATOM 1434 N N . VAL A 1 184 ? -11.140 -3.967 -11.165 1.00 91.25 184 VAL A N 1
ATOM 1435 C CA . VAL A 1 184 ? -11.253 -5.404 -10.885 1.00 91.25 184 VAL A CA 1
ATOM 1436 C C . VAL A 1 184 ? -11.801 -5.580 -9.477 1.00 91.25 184 VAL A C 1
ATOM 1438 O O . VAL A 1 184 ? -11.381 -4.884 -8.560 1.00 91.25 184 VAL A O 1
ATOM 1441 N N . LEU A 1 185 ? -12.735 -6.515 -9.300 1.00 93.50 185 LEU A N 1
ATOM 1442 C CA . LEU A 1 185 ? -13.294 -6.859 -7.996 1.00 93.50 185 LEU A CA 1
ATOM 1443 C C . LEU A 1 185 ? -12.783 -8.234 -7.565 1.00 93.50 185 LEU A C 1
ATOM 1445 O O . LEU A 1 185 ? -13.067 -9.240 -8.216 1.00 93.50 185 LEU A O 1
ATOM 1449 N N . LEU A 1 186 ? -12.059 -8.273 -6.452 1.00 92.81 186 LEU A N 1
ATOM 1450 C CA . LEU A 1 186 ? -11.614 -9.492 -5.790 1.00 92.81 186 LEU A CA 1
ATOM 1451 C C . LEU A 1 186 ? -12.496 -9.771 -4.575 1.00 92.81 186 LEU A C 1
ATOM 1453 O O . LEU A 1 186 ? -13.038 -8.848 -3.960 1.00 92.81 186 LEU A O 1
ATOM 1457 N N . ARG A 1 187 ? -12.630 -11.050 -4.209 1.00 94.06 187 ARG A N 1
ATOM 1458 C CA . ARG A 1 187 ? -13.324 -11.441 -2.980 1.00 94.06 187 ARG A CA 1
ATOM 1459 C C . ARG A 1 187 ? -12.674 -12.623 -2.280 1.00 94.06 187 ARG A C 1
ATOM 1461 O O . ARG A 1 187 ? -12.199 -13.544 -2.937 1.00 94.06 187 ARG A O 1
ATOM 1468 N N . THR A 1 188 ? -12.740 -12.631 -0.954 1.00 92.88 188 THR A N 1
ATOM 1469 C CA . THR A 1 188 ? -12.249 -13.722 -0.096 1.00 92.88 188 THR A CA 1
ATOM 1470 C C . THR A 1 188 ? -13.161 -13.916 1.117 1.00 92.88 188 THR A C 1
ATOM 1472 O O . THR A 1 188 ? -13.994 -13.063 1.415 1.00 92.88 188 THR A O 1
ATOM 1475 N N . ARG A 1 189 ? -13.034 -15.043 1.819 1.00 92.62 189 ARG A N 1
ATOM 1476 C CA . ARG A 1 189 ? -13.633 -15.247 3.152 1.00 92.62 189 ARG A CA 1
ATOM 1477 C C . ARG A 1 189 ? -12.652 -14.963 4.292 1.00 92.62 189 ARG A C 1
ATOM 1479 O O . ARG A 1 189 ? -13.089 -14.839 5.431 1.00 92.62 189 ARG A O 1
ATOM 1486 N N . THR A 1 190 ? -11.365 -14.852 3.979 1.00 90.25 190 THR A N 1
ATOM 1487 C CA . THR A 1 190 ? -10.244 -14.703 4.917 1.00 90.25 190 THR A CA 1
ATOM 1488 C C . THR A 1 190 ? -9.439 -13.452 4.547 1.00 90.25 190 THR A C 1
ATOM 1490 O O . THR A 1 190 ? -8.373 -13.550 3.942 1.00 90.25 190 THR A O 1
ATOM 1493 N N . PRO A 1 191 ? -9.976 -12.244 4.806 1.00 87.81 191 PRO A N 1
ATOM 1494 C CA . PRO A 1 191 ? -9.348 -10.991 4.384 1.00 87.81 191 PRO A CA 1
ATOM 1495 C C . PRO A 1 191 ? -8.010 -10.744 5.086 1.00 87.81 191 PRO A C 1
ATOM 1497 O O . PRO A 1 191 ? -7.163 -10.088 4.505 1.00 87.81 191 PRO A O 1
ATOM 1500 N N . ASP A 1 192 ? -7.830 -11.305 6.283 1.00 83.19 192 ASP A N 1
ATOM 1501 C CA . ASP A 1 192 ? -6.635 -11.304 7.135 1.00 83.19 192 ASP A CA 1
ATOM 1502 C C . ASP A 1 192 ? -5.599 -12.378 6.755 1.00 83.19 192 ASP A C 1
ATOM 1504 O O . ASP A 1 192 ? -4.546 -12.464 7.376 1.00 83.19 192 ASP A O 1
ATOM 1508 N N . LYS A 1 193 ? -5.902 -13.226 5.763 1.00 80.06 193 LYS A N 1
ATOM 1509 C CA . LYS A 1 193 ? -4.979 -14.234 5.213 1.00 80.06 193 LYS A CA 1
ATOM 1510 C C . LYS A 1 193 ? -5.002 -14.200 3.685 1.00 80.06 193 LYS A C 1
ATOM 1512 O O . LYS A 1 193 ? -5.434 -15.166 3.047 1.00 80.06 193 LYS A O 1
ATOM 1517 N N . PRO A 1 194 ? -4.620 -13.070 3.074 1.00 64.81 194 PRO A N 1
ATOM 1518 C CA . PRO A 1 194 ? -4.554 -12.971 1.624 1.00 64.81 194 PRO A CA 1
ATOM 1519 C C . PRO A 1 194 ? -3.563 -14.013 1.073 1.00 64.81 194 PRO A C 1
ATOM 1521 O O . PRO A 1 194 ? -2.421 -14.080 1.507 1.00 64.81 194 PRO A O 1
ATOM 1524 N N . GLY A 1 195 ? -4.019 -14.863 0.145 1.00 59.03 195 GLY A N 1
ATOM 1525 C CA . GLY A 1 195 ? -3.198 -15.913 -0.484 1.00 59.03 195 GLY A CA 1
ATOM 1526 C C . GLY A 1 195 ? -3.419 -17.350 0.018 1.00 59.03 195 GLY A C 1
ATOM 1527 O O . GLY A 1 195 ? -2.825 -18.265 -0.551 1.00 59.03 195 GLY A O 1
ATOM 1528 N N . SER A 1 196 ? -4.274 -17.568 1.030 1.00 54.03 196 SER A N 1
ATOM 1529 C CA . SER A 1 196 ? -4.702 -18.908 1.490 1.00 54.03 196 SER A CA 1
ATOM 1530 C C . SER A 1 196 ? -5.859 -19.499 0.689 1.00 54.03 196 SER A C 1
ATOM 1532 O O . SER A 1 196 ? -6.806 -18.722 0.420 1.00 54.03 196 SER A O 1
#

Secondary structure (DSSP, 8-state):
---HHHH-SSTT----S--EEEE-TTS-EEEE---SEE-EEEESSTTT-EE--S-SEE----S-TTS--SEEEEEEEEESSSSSEEEEEEEEEEGGGSTTT-TT--GGGSEEEEEEEEEESSTTS--B-PSTTTTEEE--SS---TTS-SEEEE-PPPPEE-TTT--EEEEEEEE-TTS---EEEEEES-TTSTT-